Protein AF-A0A5T3EH72-F1 (afdb_monomer_lite)

pLDDT: mean 85.09, std 15.77, range [38.75, 98.38]

Structure (mmCIF, N/CA/C/O backbone):
data_AF-A0A5T3EH72-F1
#
_entry.id   AF-A0A5T3EH72-F1
#
loop_
_atom_site.group_PDB
_atom_site.id
_atom_site.type_symbol
_atom_site.label_atom_id
_atom_site.label_alt_id
_atom_site.label_comp_id
_atom_site.label_asym_id
_atom_site.label_entity_id
_atom_site.label_seq_id
_atom_site.pdbx_PDB_ins_code
_atom_site.Cartn_x
_atom_site.Cartn_y
_atom_site.Cartn_z
_atom_site.occupancy
_atom_site.B_iso_or_equiv
_atom_site.auth_seq_id
_atom_site.auth_comp_id
_atom_site.auth_asym_id
_atom_site.auth_atom_id
_atom_site.pdbx_PDB_model_num
ATOM 1 N N . MET A 1 1 ? -20.000 0.580 -4.877 1.00 50.88 1 MET A N 1
ATOM 2 C CA . MET A 1 1 ? -20.489 -0.781 -4.567 1.00 50.88 1 MET A CA 1
ATOM 3 C C . MET A 1 1 ? -20.108 -1.266 -3.164 1.00 50.88 1 MET A C 1
ATOM 5 O O . MET A 1 1 ? -20.663 -2.259 -2.726 1.00 50.88 1 MET A O 1
ATOM 9 N N . GLU A 1 2 ? -19.246 -0.565 -2.418 1.00 45.25 2 GLU A N 1
ATOM 10 C CA . GLU A 1 2 ? -18.830 -0.969 -1.059 1.00 45.25 2 GLU A CA 1
ATOM 11 C C . GLU A 1 2 ? -19.861 -0.627 0.032 1.00 45.25 2 GLU A C 1
ATOM 13 O O . GLU A 1 2 ? -20.179 -1.470 0.865 1.00 45.25 2 GLU A O 1
ATOM 18 N N . LEU A 1 3 ? -20.517 0.538 -0.069 1.00 39.31 3 LEU A N 1
ATOM 19 C CA . LEU A 1 3 ? -21.676 0.889 0.771 1.00 39.31 3 LEU A CA 1
ATOM 20 C C . LEU A 1 3 ? -22.836 -0.111 0.622 1.00 39.31 3 LEU A C 1
ATOM 22 O O . LEU A 1 3 ? -23.535 -0.392 1.587 1.00 39.31 3 LEU A O 1
ATOM 26 N N . ALA A 1 4 ? -23.003 -0.703 -0.567 1.00 38.75 4 ALA A N 1
ATOM 27 C CA . ALA A 1 4 ? -24.024 -1.721 -0.812 1.00 38.75 4 ALA A CA 1
ATOM 28 C C . ALA A 1 4 ? -23.687 -3.071 -0.152 1.00 38.75 4 ALA A C 1
ATOM 30 O O . ALA A 1 4 ? -24.599 -3.816 0.182 1.00 38.75 4 ALA A O 1
ATOM 31 N N . ARG A 1 5 ? -22.402 -3.383 0.083 1.00 41.91 5 ARG A N 1
ATOM 32 C CA . ARG A 1 5 ? -21.987 -4.595 0.812 1.00 41.91 5 ARG A CA 1
ATOM 33 C C . ARG A 1 5 ? -22.140 -4.450 2.325 1.00 41.91 5 ARG A C 1
ATOM 35 O O . ARG A 1 5 ? -22.582 -5.398 2.961 1.00 41.91 5 ARG A O 1
ATOM 42 N N . ILE A 1 6 ? -21.855 -3.270 2.879 1.00 46.69 6 ILE A N 1
ATOM 43 C CA . ILE A 1 6 ? -22.150 -2.966 4.291 1.00 46.69 6 ILE A CA 1
ATOM 44 C C . ILE A 1 6 ? -23.670 -2.973 4.527 1.00 46.69 6 ILE A C 1
ATOM 46 O O . ILE A 1 6 ? -24.131 -3.512 5.527 1.00 46.69 6 ILE A O 1
ATOM 50 N N . ALA A 1 7 ? -24.457 -2.466 3.570 1.00 41.09 7 ALA A N 1
ATOM 51 C CA . ALA A 1 7 ? -25.917 -2.539 3.625 1.00 41.09 7 ALA A CA 1
ATOM 52 C C . ALA A 1 7 ? -26.464 -3.975 3.481 1.00 41.09 7 ALA A C 1
ATOM 54 O O . ALA A 1 7 ? -27.439 -4.305 4.146 1.00 41.09 7 ALA A O 1
ATOM 55 N N . LEU A 1 8 ? -25.843 -4.846 2.670 1.00 40.66 8 LEU A N 1
ATOM 56 C CA . LEU A 1 8 ? -26.286 -6.243 2.541 1.00 40.66 8 LEU A CA 1
ATOM 57 C C . LEU A 1 8 ? -25.968 -7.089 3.780 1.00 40.66 8 LEU A C 1
ATOM 59 O O . LEU A 1 8 ? -26.809 -7.879 4.188 1.00 40.66 8 LEU A O 1
ATOM 63 N N . ALA A 1 9 ? -24.807 -6.899 4.417 1.00 47.19 9 ALA A N 1
ATOM 64 C CA . ALA A 1 9 ? -24.474 -7.603 5.662 1.00 47.19 9 ALA A CA 1
ATOM 65 C C . ALA A 1 9 ? -25.437 -7.258 6.818 1.00 47.19 9 ALA A C 1
ATOM 67 O O . ALA A 1 9 ? -25.560 -8.023 7.767 1.00 47.19 9 ALA A O 1
ATOM 68 N N . SER A 1 10 ? -26.140 -6.123 6.723 1.00 50.44 10 SER A N 1
ATOM 69 C CA . SER A 1 10 ? -27.157 -5.696 7.688 1.00 50.44 10 SER A CA 1
ATOM 70 C C . SER A 1 10 ? -28.516 -6.382 7.511 1.00 50.44 10 SER A C 1
ATOM 72 O O . SER A 1 10 ? -29.337 -6.266 8.416 1.00 50.44 10 SER A O 1
ATOM 74 N N . LEU A 1 11 ? -28.791 -7.042 6.378 1.00 52.66 11 LEU A N 1
ATOM 75 C CA . LEU A 1 11 ? -30.089 -7.691 6.136 1.00 52.66 11 LEU A CA 1
ATOM 76 C C . LEU A 1 11 ? -30.179 -9.098 6.751 1.00 52.66 11 LEU A C 1
ATOM 78 O O . LEU A 1 11 ? -31.286 -9.549 7.023 1.00 52.66 11 LEU A O 1
ATOM 82 N N . ASP A 1 12 ? -29.034 -9.730 7.032 1.00 56.59 12 ASP A N 1
ATOM 83 C CA . ASP A 1 12 ? -28.940 -11.055 7.671 1.00 56.59 12 ASP A CA 1
ATOM 84 C C . ASP A 1 12 ? -28.366 -10.992 9.105 1.00 56.59 12 ASP A C 1
ATOM 86 O O . ASP A 1 12 ? -28.165 -12.022 9.748 1.00 56.59 12 ASP A O 1
ATOM 90 N N . ALA A 1 13 ? -28.052 -9.795 9.614 1.00 67.88 13 ALA A N 1
ATOM 91 C CA . ALA A 1 13 ? -27.495 -9.624 10.952 1.00 67.88 13 ALA A CA 1
ATOM 92 C C . ALA A 1 13 ? -28.583 -9.788 12.022 1.00 67.88 13 ALA A C 1
ATOM 94 O O . ALA A 1 13 ? -29.633 -9.150 11.956 1.00 67.88 13 ALA A O 1
ATOM 95 N N . GLU A 1 14 ? -28.316 -10.589 13.055 1.00 80.69 14 GLU A N 1
ATOM 96 C CA . GLU A 1 14 ? -29.211 -10.678 14.208 1.00 80.69 14 GLU A CA 1
ATOM 97 C C . GLU A 1 14 ? -29.257 -9.336 14.955 1.00 80.69 14 GLU A C 1
ATOM 99 O O . GLU A 1 14 ? -28.233 -8.690 15.211 1.00 80.69 14 GLU A O 1
ATOM 104 N N . THR A 1 15 ? -30.466 -8.891 15.299 1.00 86.56 15 THR A N 1
ATOM 105 C CA . THR A 1 15 ? -30.659 -7.681 16.098 1.00 86.56 15 THR A CA 1
ATOM 106 C C . THR A 1 15 ? -30.091 -7.890 17.495 1.00 86.56 15 THR A C 1
ATOM 108 O O . THR A 1 15 ? -30.474 -8.816 18.204 1.00 86.56 15 THR A O 1
ATOM 111 N N . VAL A 1 16 ? -29.211 -6.987 17.920 1.00 88.06 16 VAL A N 1
ATOM 112 C CA . VAL A 1 16 ? -28.544 -7.084 19.222 1.00 88.06 16 VAL A CA 1
ATOM 113 C C . VAL A 1 16 ? -29.330 -6.328 20.292 1.00 88.06 16 VAL A C 1
ATOM 115 O O . VAL A 1 16 ? -29.377 -6.756 21.444 1.00 88.06 16 VAL A O 1
ATOM 118 N N . ARG A 1 17 ? -29.962 -5.199 19.934 1.00 92.94 17 ARG A N 1
ATOM 119 C CA . ARG A 1 17 ? -30.796 -4.376 20.834 1.00 92.94 17 ARG A CA 1
ATOM 120 C C . ARG A 1 17 ? -31.910 -3.658 20.080 1.00 92.94 17 ARG A C 1
ATOM 122 O O . ARG A 1 17 ? -31.884 -3.590 18.863 1.00 92.94 17 ARG A O 1
ATOM 129 N N . TYR A 1 18 ? -32.837 -3.051 20.811 1.00 94.94 18 TYR A N 1
ATOM 130 C CA . TYR A 1 18 ? -33.909 -2.222 20.268 1.00 94.94 18 TYR A CA 1
ATOM 131 C C . TYR A 1 18 ? -33.870 -0.830 20.895 1.00 94.94 18 TYR A C 1
ATOM 133 O O . TYR A 1 18 ? -33.850 -0.698 22.118 1.00 94.94 18 TYR A O 1
ATOM 141 N N . LEU A 1 19 ? -33.852 0.211 20.065 1.00 95.81 19 LEU A N 1
ATOM 142 C CA . LEU A 1 19 ? -33.911 1.607 20.489 1.00 95.81 19 LEU A CA 1
ATOM 143 C C . LEU A 1 19 ? -35.363 2.077 20.522 1.00 95.81 19 LEU A C 1
ATOM 145 O O . LEU A 1 19 ? -36.025 2.102 19.485 1.00 95.81 19 LEU A O 1
ATOM 149 N N . ASN A 1 20 ? -35.848 2.503 21.684 1.00 96.12 20 ASN A N 1
ATOM 150 C CA . ASN A 1 20 ? -37.130 3.191 21.780 1.00 96.12 20 ASN A CA 1
ATOM 151 C C . ASN A 1 20 ? -37.007 4.605 21.183 1.00 96.12 20 ASN A C 1
ATOM 153 O O . ASN A 1 20 ? -36.216 5.420 21.660 1.00 96.12 20 ASN A O 1
ATOM 157 N N . LYS A 1 21 ? -37.815 4.909 20.165 1.00 95.56 21 LYS A N 1
ATOM 158 C CA . LYS A 1 21 ? -37.792 6.185 19.430 1.00 95.56 21 LYS A CA 1
ATOM 159 C C . LYS A 1 21 ? -38.197 7.400 20.261 1.00 95.56 21 LYS A C 1
ATOM 161 O O . LYS A 1 21 ? -37.815 8.515 19.924 1.00 95.56 21 LYS A O 1
ATOM 166 N N . PHE A 1 22 ? -38.982 7.193 21.313 1.00 94.94 22 PHE A N 1
ATOM 167 C CA . PHE A 1 22 ? -39.532 8.265 22.138 1.00 94.94 22 PHE A CA 1
ATOM 168 C C . PHE A 1 22 ? -38.673 8.533 23.371 1.00 94.94 22 PHE A C 1
ATOM 170 O O . PHE A 1 22 ? -38.475 9.688 23.736 1.00 94.94 22 PHE A O 1
ATOM 177 N N . SER A 1 23 ? -38.153 7.480 24.007 1.00 94.75 23 SER A N 1
ATOM 178 C CA . SER A 1 23 ? -37.347 7.609 25.227 1.00 94.75 23 SER A CA 1
ATOM 179 C C . SER A 1 23 ? -35.837 7.591 24.981 1.00 94.75 23 SER A C 1
ATOM 181 O O . SER A 1 23 ? -35.074 7.929 25.883 1.00 94.75 23 SER A O 1
ATOM 183 N N . GLY A 1 24 ? -35.384 7.150 23.802 1.00 93.06 24 GLY A N 1
ATOM 184 C CA . GLY A 1 24 ? -33.964 6.950 23.491 1.00 93.06 24 GLY A CA 1
ATOM 185 C C . GLY A 1 24 ? -33.319 5.771 24.231 1.00 93.06 24 GLY A C 1
ATOM 186 O O . GLY A 1 24 ? -32.103 5.604 24.195 1.00 93.06 24 GLY A O 1
ATOM 187 N N . THR A 1 25 ? -34.108 4.952 24.930 1.00 95.00 25 THR A N 1
ATOM 188 C CA . THR A 1 25 ? -33.600 3.825 25.722 1.00 95.00 25 THR A CA 1
ATOM 189 C C . THR A 1 25 ? -33.324 2.616 24.834 1.00 95.00 25 THR A C 1
ATOM 191 O O . THR A 1 25 ? -34.167 2.243 24.018 1.00 95.00 25 THR A O 1
ATOM 194 N N . CYS A 1 26 ? -32.179 1.962 25.043 1.00 95.00 26 CYS A N 1
ATOM 195 C CA . CYS A 1 26 ? -31.850 0.688 24.406 1.00 95.00 26 CYS A CA 1
ATOM 196 C C . CYS A 1 26 ? -32.241 -0.488 25.304 1.00 95.00 26 CYS A C 1
ATOM 198 O O . CYS A 1 26 ? -31.806 -0.551 26.454 1.00 95.00 26 CYS A O 1
ATOM 200 N N . VAL A 1 27 ? -33.001 -1.436 24.760 1.00 93.81 27 VAL A N 1
ATOM 201 C CA . VAL A 1 27 ? -33.486 -2.626 25.473 1.00 93.81 27 VAL A CA 1
ATOM 202 C C . VAL A 1 27 ? -33.141 -3.918 24.731 1.00 93.81 27 VAL A C 1
ATOM 204 O O . VAL A 1 27 ? -32.940 -3.913 23.516 1.00 93.81 27 VAL A O 1
ATOM 207 N N . THR A 1 28 ? -33.036 -5.028 25.460 1.00 93.88 28 THR A N 1
ATOM 208 C CA . THR A 1 28 ? -33.022 -6.392 24.898 1.00 93.88 28 THR A CA 1
ATOM 209 C C . THR A 1 28 ? -34.438 -6.976 24.892 1.00 93.88 28 THR A C 1
ATOM 211 O O . THR A 1 28 ? -35.327 -6.447 25.559 1.00 93.88 28 THR A O 1
ATOM 214 N N . LEU A 1 29 ? -34.654 -8.094 24.190 1.00 93.50 29 LEU A N 1
ATOM 215 C CA . LEU A 1 29 ? -35.950 -8.791 24.220 1.00 93.50 29 LEU A CA 1
ATOM 216 C C . LEU A 1 29 ? -36.287 -9.378 25.596 1.00 93.50 29 LEU A C 1
ATOM 218 O O . LEU A 1 29 ? -37.456 -9.502 25.936 1.00 93.50 29 LEU A O 1
ATOM 222 N N . GLU A 1 30 ? -35.284 -9.670 26.426 1.00 94.12 30 GLU A N 1
ATOM 223 C CA . GLU A 1 30 ? -35.507 -10.055 27.827 1.00 94.12 30 GLU A CA 1
ATOM 224 C C . GLU A 1 30 ? -36.105 -8.903 28.647 1.00 94.12 30 GLU A C 1
ATOM 226 O O . GLU A 1 30 ? -36.923 -9.124 29.535 1.00 94.12 30 GLU A O 1
ATOM 231 N N . GLN A 1 31 ? -35.699 -7.664 28.351 1.00 94.69 31 GLN A N 1
ATOM 232 C CA . GLN A 1 31 ? -36.180 -6.466 29.043 1.00 94.69 31 GLN A CA 1
ATOM 233 C C . GLN A 1 31 ? -37.529 -5.991 28.501 1.00 94.69 31 GLN A C 1
ATOM 235 O O . GLN A 1 31 ? -38.355 -5.505 29.271 1.00 94.69 31 GLN A O 1
ATOM 240 N N . GLN A 1 32 ? -37.734 -6.094 27.186 1.00 94.00 32 GLN A N 1
ATOM 241 C CA . GLN A 1 32 ? -38.995 -5.772 26.523 1.00 94.00 32 GLN A CA 1
ATOM 242 C C . GLN A 1 32 ? -39.302 -6.778 25.406 1.00 94.00 32 GLN A C 1
ATOM 244 O O . GLN A 1 32 ? -38.829 -6.608 24.279 1.00 94.00 32 GLN A O 1
ATOM 249 N N . PRO A 1 33 ? -40.118 -7.808 25.696 1.00 93.75 33 PRO A N 1
ATOM 250 C CA . PRO A 1 33 ? -40.404 -8.886 24.750 1.00 93.75 33 PRO A CA 1
ATOM 251 C C . PRO A 1 33 ? -41.092 -8.432 23.459 1.00 93.75 33 PRO A C 1
ATOM 253 O O . PRO A 1 33 ? -40.865 -9.024 22.411 1.00 93.75 33 PRO A O 1
ATOM 256 N N . ASN A 1 34 ? -41.899 -7.368 23.511 1.00 92.81 34 ASN A N 1
ATOM 257 C CA . ASN A 1 34 ? -42.629 -6.846 22.352 1.00 92.81 34 ASN A CA 1
ATOM 258 C C . ASN A 1 34 ? -41.789 -5.913 21.461 1.00 92.81 34 ASN A C 1
ATOM 260 O O . ASN A 1 34 ? -42.303 -5.404 20.466 1.00 92.81 34 ASN A O 1
ATOM 264 N N . ALA A 1 35 ? -40.524 -5.650 21.809 1.00 91.50 35 ALA A N 1
ATOM 265 C CA . ALA A 1 35 ? -39.704 -4.680 21.087 1.00 91.50 35 ALA A CA 1
ATOM 266 C C . ALA A 1 35 ? -39.401 -5.097 19.634 1.00 91.50 35 ALA A C 1
ATOM 268 O O . ALA A 1 35 ? -39.180 -4.225 18.797 1.00 91.50 35 ALA A O 1
ATOM 269 N N . ALA A 1 36 ? -39.424 -6.401 19.329 1.00 90.00 36 ALA A N 1
ATOM 270 C CA . ALA A 1 36 ? -39.282 -6.912 17.962 1.00 90.00 36 ALA A CA 1
ATOM 271 C C . ALA A 1 36 ? -40.500 -6.610 17.077 1.00 90.00 36 ALA A C 1
ATOM 273 O O . ALA A 1 36 ? -40.340 -6.306 15.896 1.00 90.00 36 ALA A O 1
ATOM 274 N N . ASP A 1 37 ? -41.702 -6.677 17.650 1.00 92.81 37 ASP A N 1
ATOM 275 C CA . ASP A 1 37 ? -42.957 -6.584 16.900 1.00 92.81 37 ASP A CA 1
ATOM 276 C C . ASP A 1 37 ? -43.456 -5.137 16.792 1.00 92.81 37 ASP A C 1
ATOM 278 O O . ASP A 1 37 ? -44.055 -4.739 15.789 1.00 92.81 37 ASP A O 1
ATOM 282 N N . ASP A 1 38 ? -43.193 -4.318 17.814 1.00 93.12 38 ASP A N 1
ATOM 283 C CA . ASP A 1 38 ? -43.638 -2.928 17.869 1.00 93.12 38 ASP A CA 1
ATOM 284 C C . ASP A 1 38 ? -42.661 -1.986 17.152 1.00 93.12 38 ASP A C 1
ATOM 286 O O . ASP A 1 38 ? -41.981 -1.136 17.738 1.00 93.12 38 ASP A O 1
ATOM 290 N N . VAL A 1 39 ? -42.632 -2.115 15.827 1.00 89.31 39 VAL A N 1
ATOM 291 C CA . VAL A 1 39 ? -41.842 -1.262 14.928 1.00 89.31 39 VAL A CA 1
ATOM 292 C C . VAL A 1 39 ? -42.277 0.206 14.957 1.00 89.31 39 VAL A C 1
ATOM 294 O O . VAL A 1 39 ? -41.560 1.075 14.454 1.00 89.31 39 VAL A O 1
ATOM 297 N N . ALA A 1 40 ? -43.440 0.531 15.536 1.00 92.06 40 ALA A N 1
ATOM 298 C CA . ALA A 1 40 ? -43.898 1.906 15.719 1.00 92.06 40 ALA A CA 1
ATOM 299 C C . ALA A 1 40 ? -43.176 2.594 16.888 1.00 92.06 40 ALA A C 1
ATOM 301 O O . ALA A 1 40 ? -42.933 3.803 16.817 1.00 92.06 40 ALA A O 1
ATOM 302 N N . VAL A 1 41 ? -42.731 1.830 17.886 1.00 94.19 41 VAL A N 1
ATOM 303 C CA . VAL A 1 41 ? -42.007 2.323 19.066 1.00 94.19 41 VAL A CA 1
ATOM 304 C C . VAL A 1 41 ? -40.506 2.047 18.987 1.00 94.19 41 VAL A C 1
ATOM 306 O O . VAL A 1 41 ? -39.713 2.916 19.360 1.00 94.19 41 VAL A O 1
ATOM 309 N N . TYR A 1 42 ? -40.100 0.903 18.441 1.00 94.56 42 TYR A N 1
ATOM 310 C CA . TYR A 1 42 ? -38.720 0.430 18.492 1.00 94.56 42 TYR A CA 1
ATOM 311 C C . TYR A 1 42 ? -38.037 0.399 17.121 1.00 94.56 42 TYR A C 1
ATOM 313 O O . TYR A 1 42 ? -38.666 0.183 16.087 1.00 94.56 42 TYR A O 1
ATOM 321 N N . ILE A 1 43 ? -36.726 0.646 17.121 1.00 93.44 43 ILE A N 1
ATOM 322 C CA . ILE A 1 43 ? -35.833 0.468 15.971 1.00 93.44 43 ILE A CA 1
ATOM 323 C C . ILE A 1 43 ? -34.822 -0.629 16.327 1.00 93.44 43 ILE A C 1
ATOM 325 O O . ILE A 1 43 ? -34.152 -0.496 17.356 1.00 93.44 43 ILE A O 1
ATOM 329 N N . PRO A 1 44 ? -34.666 -1.683 15.508 1.00 90.81 44 PRO A N 1
ATOM 330 C CA . PRO A 1 44 ? -33.632 -2.684 15.730 1.00 90.81 44 PRO A CA 1
ATOM 331 C C . PRO A 1 44 ? -32.238 -2.071 15.546 1.00 90.81 44 PRO A C 1
ATOM 333 O O . PRO A 1 44 ? -31.960 -1.367 14.574 1.00 90.81 44 PRO A O 1
ATOM 336 N N . LEU A 1 45 ? -31.356 -2.346 16.500 1.00 87.81 45 LEU A N 1
ATOM 337 C CA . LEU A 1 45 ? -29.943 -2.007 16.482 1.00 87.81 45 LEU A CA 1
ATOM 338 C C . LEU A 1 45 ? -29.132 -3.277 16.249 1.00 87.81 45 LEU A C 1
ATOM 340 O O . LEU A 1 45 ? -29.204 -4.243 17.015 1.00 87.81 45 LEU A O 1
ATOM 344 N N . TYR A 1 46 ? -28.311 -3.236 15.213 1.00 83.38 46 TYR A N 1
ATOM 345 C CA . TYR A 1 46 ? -27.410 -4.315 14.841 1.00 83.38 46 TYR A CA 1
ATOM 346 C C . TYR A 1 46 ? -25.998 -3.968 15.301 1.00 83.38 46 TYR A C 1
ATOM 348 O O . TYR A 1 46 ? -25.608 -2.796 15.311 1.00 83.38 46 TYR A O 1
ATOM 356 N N . ALA A 1 47 ? -25.215 -4.979 15.672 1.00 77.81 47 ALA A N 1
ATOM 357 C CA . ALA A 1 47 ? -23.784 -4.769 15.808 1.00 77.81 47 ALA A CA 1
ATOM 358 C C . ALA A 1 47 ? -23.213 -4.470 14.420 1.00 77.81 47 ALA A C 1
ATOM 360 O O . ALA A 1 47 ? -23.418 -5.237 13.478 1.00 77.81 47 ALA A O 1
ATOM 361 N N . ALA A 1 48 ? -22.481 -3.362 14.294 1.00 66.31 48 ALA A N 1
ATOM 362 C CA . ALA A 1 48 ? -21.613 -3.203 13.142 1.00 66.31 48 ALA A CA 1
ATOM 363 C C . ALA A 1 48 ? -20.630 -4.387 13.140 1.00 66.31 48 ALA A C 1
ATOM 365 O O . ALA A 1 48 ? -20.103 -4.725 14.208 1.00 66.31 48 ALA A O 1
ATOM 366 N N . PRO A 1 49 ? -20.376 -5.026 11.985 1.00 64.62 49 PRO A N 1
ATOM 367 C CA . PRO A 1 49 ? -19.321 -6.019 11.911 1.00 64.62 49 PRO A CA 1
ATOM 368 C C . PRO A 1 49 ? -18.016 -5.381 12.410 1.00 64.62 49 PRO A C 1
ATOM 370 O O . PRO A 1 49 ? -17.778 -4.195 12.144 1.00 64.62 49 PRO A O 1
ATOM 373 N N . PRO A 1 50 ? -17.184 -6.124 13.160 1.00 67.88 50 PRO A N 1
ATOM 374 C CA . PRO A 1 50 ? -15.926 -5.590 13.650 1.00 67.88 50 PRO A CA 1
ATOM 375 C C . PRO A 1 50 ? -15.112 -5.055 12.472 1.00 67.88 50 PRO A C 1
ATOM 377 O O . PRO A 1 50 ? -15.073 -5.666 11.400 1.00 67.88 50 PRO A O 1
ATOM 380 N N . VAL A 1 51 ? -14.473 -3.897 12.666 1.00 72.25 51 VAL A N 1
ATOM 381 C CA . VAL A 1 51 ? -13.550 -3.364 11.662 1.00 72.25 51 VAL A CA 1
ATOM 382 C C . VAL A 1 51 ? -12.495 -4.439 11.391 1.00 72.25 51 VAL A C 1
ATOM 384 O O . VAL A 1 51 ? -11.932 -4.965 12.354 1.00 72.25 51 VAL A O 1
ATOM 387 N N . PRO A 1 52 ? -12.209 -4.772 10.122 1.00 85.06 52 PRO A N 1
ATOM 388 C CA . PRO A 1 52 ? -11.180 -5.750 9.812 1.00 85.06 52 PRO A CA 1
ATOM 389 C C . PRO A 1 52 ? -9.852 -5.386 10.484 1.00 85.06 52 PRO A C 1
ATOM 391 O O . PRO A 1 52 ? -9.425 -4.234 10.430 1.00 85.06 52 PRO A O 1
ATOM 394 N N . GLU A 1 53 ? -9.179 -6.375 11.072 1.00 86.25 53 GLU A N 1
ATOM 395 C CA . GLU A 1 53 ? -7.902 -6.214 11.788 1.00 86.25 53 GLU A CA 1
ATOM 396 C C . GLU A 1 53 ? -6.879 -5.388 10.988 1.00 86.25 53 GLU A C 1
ATOM 398 O O . GLU A 1 53 ? -6.267 -4.456 11.499 1.00 86.25 53 GLU A O 1
ATOM 403 N N . ARG A 1 54 ? -6.780 -5.654 9.681 1.00 89.62 54 ARG A N 1
ATOM 404 C CA . ARG A 1 54 ? -5.886 -4.946 8.753 1.00 89.62 54 ARG A CA 1
ATOM 405 C C . ARG A 1 54 ? -6.154 -3.441 8.680 1.00 89.62 54 ARG A C 1
ATOM 407 O O . ARG A 1 54 ? -5.224 -2.656 8.539 1.00 89.62 54 ARG A O 1
ATOM 414 N N . GLU A 1 55 ? -7.418 -3.046 8.762 1.00 91.00 55 GLU A N 1
ATOM 415 C CA . GLU A 1 55 ? -7.825 -1.643 8.732 1.00 91.00 55 GLU A CA 1
ATOM 416 C C . GLU A 1 55 ? -7.589 -0.967 10.092 1.00 91.00 55 GLU A C 1
ATOM 418 O O . GLU A 1 55 ? -7.208 0.200 10.137 1.00 91.00 55 GLU A O 1
ATOM 423 N N . ARG A 1 56 ? -7.712 -1.705 11.206 1.00 91.50 56 ARG A N 1
ATOM 424 C CA . ARG A 1 56 ? -7.265 -1.214 12.520 1.00 91.50 56 ARG A CA 1
ATOM 425 C C . ARG A 1 56 ? -5.759 -0.934 12.519 1.00 91.50 56 ARG A C 1
ATOM 427 O O . ARG A 1 56 ? -5.365 0.193 12.804 1.00 91.50 56 ARG A O 1
ATOM 434 N N . ILE A 1 57 ? -4.952 -1.917 12.118 1.00 95.12 57 ILE A N 1
ATOM 435 C CA . ILE A 1 57 ? -3.486 -1.809 12.041 1.00 95.12 57 ILE A CA 1
ATOM 436 C C . ILE A 1 57 ? -3.065 -0.631 11.150 1.00 95.12 57 ILE A C 1
ATOM 438 O O . ILE A 1 57 ? -2.184 0.143 11.517 1.00 95.12 57 ILE A O 1
ATOM 442 N N . ARG A 1 58 ? -3.716 -0.448 9.993 1.00 95.56 58 ARG A N 1
ATOM 443 C CA . ARG A 1 58 ? -3.414 0.659 9.073 1.00 95.56 58 ARG A CA 1
ATOM 444 C C . ARG A 1 58 ? -3.626 2.035 9.711 1.00 95.56 58 ARG A C 1
ATOM 446 O O . ARG A 1 58 ? -2.820 2.936 9.475 1.00 95.56 58 ARG A O 1
ATOM 453 N N . ARG A 1 59 ? -4.692 2.205 10.502 1.00 95.12 59 ARG A N 1
ATOM 454 C CA . ARG A 1 59 ? -4.960 3.460 11.223 1.00 95.12 59 ARG A CA 1
ATOM 455 C C . ARG A 1 59 ? -3.968 3.695 12.353 1.00 95.12 59 ARG A C 1
ATOM 457 O O . ARG A 1 59 ? -3.399 4.778 12.413 1.00 95.12 59 ARG A O 1
ATOM 464 N N . GLU A 1 60 ? -3.708 2.684 13.179 1.00 97.19 60 GLU A N 1
ATOM 465 C CA . GLU A 1 60 ? -2.722 2.774 14.268 1.00 97.19 60 GLU A CA 1
ATOM 466 C C . GLU A 1 60 ? -1.328 3.130 13.729 1.00 97.19 60 GLU A C 1
ATOM 468 O O . GLU A 1 60 ? -0.655 4.017 14.256 1.00 97.19 60 GLU A O 1
ATOM 473 N N . HIS A 1 61 ? -0.927 2.509 12.617 1.00 97.88 61 HIS A N 1
ATOM 474 C CA . HIS A 1 61 ? 0.311 2.845 11.922 1.00 97.88 61 HIS A CA 1
ATOM 475 C C . HIS A 1 61 ? 0.329 4.303 11.433 1.00 97.88 61 HIS A C 1
ATOM 477 O O . HIS A 1 61 ? 1.329 4.997 11.609 1.00 97.88 61 HIS A O 1
ATOM 483 N N . ALA A 1 62 ? -0.762 4.793 10.832 1.00 96.88 62 ALA A N 1
ATOM 484 C CA . ALA A 1 62 ? -0.846 6.179 10.373 1.00 96.88 62 ALA A CA 1
ATOM 485 C C . ALA A 1 62 ? -0.718 7.180 11.535 1.00 96.88 62 ALA A C 1
ATOM 487 O O . ALA A 1 62 ? 0.065 8.122 11.436 1.00 96.88 62 ALA A O 1
ATOM 488 N N . GLU A 1 63 ? -1.419 6.938 12.646 1.00 97.88 63 GLU A N 1
ATOM 489 C CA . GLU A 1 63 ? -1.352 7.766 13.857 1.00 97.88 63 GLU A CA 1
ATOM 490 C C . GLU A 1 63 ? 0.065 7.796 14.451 1.00 97.88 63 GLU A C 1
ATOM 492 O O . GLU A 1 63 ? 0.594 8.863 14.779 1.00 97.88 63 GLU A O 1
ATOM 497 N N . TRP A 1 64 ? 0.713 6.633 14.551 1.00 98.31 64 TRP A N 1
ATOM 498 C CA . TRP A 1 64 ? 2.099 6.535 15.004 1.00 98.31 64 TRP A CA 1
ATOM 499 C C . TRP A 1 64 ? 3.070 7.256 14.057 1.00 98.31 64 TRP A C 1
ATOM 501 O O . TRP A 1 64 ? 3.945 7.993 14.522 1.00 98.31 64 TRP A O 1
ATOM 511 N N . SER A 1 65 ? 2.901 7.088 12.743 1.00 97.75 65 SER A N 1
ATOM 512 C CA . SER A 1 65 ? 3.740 7.713 11.715 1.00 97.75 65 SER A CA 1
ATOM 513 C C . SER A 1 65 ? 3.612 9.239 11.745 1.00 97.75 65 SER A C 1
ATOM 515 O O . SER A 1 65 ? 4.620 9.946 11.702 1.00 97.75 65 SER A O 1
ATOM 517 N N . ASP A 1 66 ? 2.399 9.771 11.906 1.00 97.19 66 ASP A N 1
ATOM 518 C CA . ASP A 1 66 ? 2.169 11.215 12.035 1.00 97.19 66 ASP A CA 1
ATOM 519 C C . ASP A 1 66 ? 2.803 11.781 13.306 1.00 97.19 66 ASP A C 1
ATOM 521 O O . ASP A 1 66 ? 3.461 12.821 13.263 1.00 97.19 66 ASP A O 1
ATOM 525 N N . LYS A 1 67 ? 2.682 11.070 14.431 1.00 98.12 67 LYS A N 1
ATOM 526 C CA . LYS A 1 67 ? 3.314 11.468 15.693 1.00 98.12 67 LYS A CA 1
ATOM 527 C C . LYS A 1 67 ? 4.845 11.449 15.619 1.00 98.12 67 LYS A C 1
ATOM 529 O O . LYS A 1 67 ? 5.491 12.290 16.239 1.00 98.12 67 LYS A O 1
ATOM 534 N N . THR A 1 68 ? 5.414 10.481 14.908 1.00 97.81 68 THR A N 1
ATOM 535 C CA . THR A 1 68 ? 6.865 10.238 14.876 1.00 97.81 68 THR A CA 1
ATOM 536 C C . THR A 1 68 ? 7.575 11.118 13.855 1.00 97.81 68 THR A C 1
ATOM 538 O O . THR A 1 68 ? 8.622 11.688 14.154 1.00 97.81 68 THR A O 1
ATOM 541 N N . PHE A 1 69 ? 7.009 11.238 12.655 1.00 96.12 69 PHE A N 1
ATOM 542 C CA . PHE A 1 69 ? 7.663 11.894 11.521 1.00 96.12 69 PHE A CA 1
ATOM 543 C C . PHE A 1 69 ? 7.054 13.254 11.171 1.00 96.12 69 PHE A C 1
ATOM 545 O O . PHE A 1 69 ? 7.675 14.020 10.436 1.00 96.12 69 PHE A O 1
ATOM 552 N N . GLY A 1 70 ? 5.867 13.577 11.691 1.00 95.00 70 GLY A N 1
ATOM 553 C CA . GLY A 1 70 ? 5.175 14.828 11.399 1.00 95.00 70 GLY A CA 1
ATOM 554 C C . GLY A 1 70 ? 4.677 14.933 9.953 1.00 95.00 70 GLY A C 1
ATOM 555 O O . GLY A 1 70 ? 4.394 13.935 9.276 1.00 95.00 70 GLY A O 1
ATOM 556 N N . ASP A 1 71 ? 4.565 16.177 9.485 1.00 93.50 71 ASP A N 1
ATOM 557 C CA . ASP A 1 71 ? 4.057 16.532 8.157 1.00 93.50 71 ASP A CA 1
ATOM 558 C C . ASP A 1 71 ? 5.131 16.351 7.071 1.00 93.50 71 ASP A C 1
ATOM 560 O O . ASP A 1 71 ? 5.785 17.294 6.622 1.00 93.50 71 ASP A O 1
ATOM 564 N N . VAL A 1 72 ? 5.363 15.094 6.687 1.00 95.38 72 VAL A N 1
ATOM 565 C CA . VAL A 1 72 ? 6.244 14.720 5.574 1.00 95.38 72 VAL 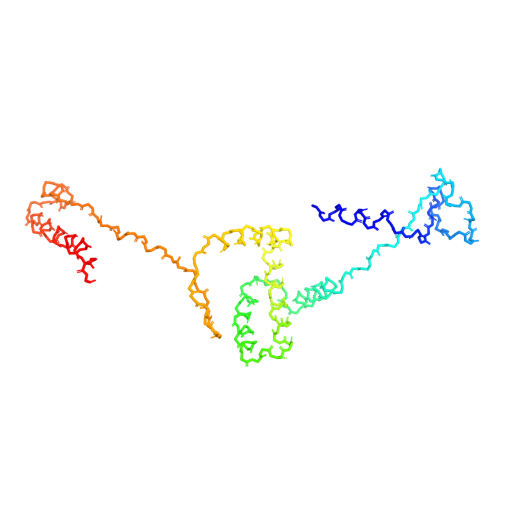A CA 1
ATOM 566 C C . VAL A 1 72 ? 5.449 14.157 4.398 1.00 95.38 72 VAL A C 1
ATOM 568 O O . VAL A 1 72 ? 4.408 13.519 4.563 1.00 95.38 72 VAL A O 1
ATOM 571 N N . GLY A 1 73 ? 5.962 14.384 3.188 1.00 96.88 73 GLY A N 1
ATOM 572 C CA . GLY A 1 73 ? 5.355 13.907 1.945 1.00 96.88 73 GLY A CA 1
ATOM 573 C C . GLY A 1 73 ? 5.664 12.435 1.615 1.00 96.88 73 GLY A C 1
ATOM 574 O O . GLY A 1 73 ? 6.458 11.780 2.289 1.00 96.88 73 GLY A O 1
ATOM 575 N N . PRO A 1 74 ? 5.101 11.909 0.513 1.00 97.94 74 PRO A N 1
ATOM 576 C CA . PRO A 1 74 ? 5.157 10.482 0.170 1.00 97.94 74 PRO A CA 1
ATOM 577 C C . PRO A 1 74 ? 6.527 9.990 -0.329 1.00 97.94 74 PRO A C 1
ATOM 579 O O . PRO A 1 74 ? 6.769 8.788 -0.402 1.00 97.94 74 PRO A O 1
ATOM 582 N N . VAL A 1 75 ? 7.441 10.896 -0.694 1.00 97.88 75 VAL A N 1
ATOM 583 C CA . VAL A 1 75 ? 8.724 10.541 -1.331 1.00 97.88 75 VAL A CA 1
ATOM 584 C C . VAL A 1 75 ? 9.656 9.776 -0.388 1.00 97.88 75 VAL A C 1
ATOM 586 O O . VAL A 1 75 ? 10.371 8.885 -0.843 1.00 97.88 75 VAL A O 1
ATOM 589 N N . GLY A 1 76 ? 9.662 10.111 0.906 1.00 96.25 76 GLY A N 1
ATOM 590 C CA . GLY A 1 76 ? 10.482 9.425 1.911 1.00 96.25 76 GLY A CA 1
ATOM 591 C C . GLY A 1 76 ? 10.124 7.939 2.020 1.00 96.25 76 GLY A C 1
ATOM 592 O O . GLY A 1 76 ? 10.977 7.107 1.704 1.00 96.25 76 GLY A O 1
ATOM 593 N N . PRO A 1 77 ? 8.862 7.606 2.350 1.00 97.69 77 PRO A N 1
ATOM 594 C CA . PRO A 1 77 ? 8.392 6.223 2.399 1.00 97.69 77 PRO A CA 1
ATOM 595 C C . PRO A 1 77 ? 8.604 5.449 1.093 1.00 97.69 77 PRO A C 1
ATOM 597 O O . PRO A 1 77 ? 8.988 4.290 1.134 1.00 97.69 77 PRO A O 1
ATOM 600 N N . LEU A 1 78 ? 8.451 6.079 -0.081 1.00 98.00 78 LEU A N 1
ATOM 601 C CA . LEU A 1 78 ? 8.715 5.415 -1.368 1.00 98.00 78 LEU A CA 1
ATOM 602 C C . LEU A 1 78 ? 10.196 5.082 -1.590 1.00 98.00 78 LEU A C 1
ATOM 604 O O . LEU A 1 78 ? 10.521 4.030 -2.139 1.00 98.00 78 LEU A O 1
ATOM 608 N N . LYS A 1 79 ? 11.110 5.969 -1.179 1.00 97.81 79 LYS A N 1
ATOM 609 C CA . LYS A 1 79 ? 12.547 5.667 -1.220 1.00 97.81 79 LYS A CA 1
ATOM 610 C C . LYS A 1 79 ? 12.894 4.548 -0.247 1.00 97.81 79 LYS A C 1
ATOM 612 O O . LYS A 1 79 ? 13.722 3.708 -0.581 1.00 97.81 79 LYS A O 1
ATOM 617 N N . HIS A 1 80 ? 12.270 4.528 0.926 1.00 97.56 80 HIS A N 1
ATOM 618 C CA . HIS A 1 80 ? 12.460 3.458 1.900 1.00 97.56 80 HIS A CA 1
ATOM 619 C C . HIS A 1 80 ? 11.922 2.129 1.361 1.00 97.56 80 HIS A C 1
ATOM 621 O O . HIS A 1 80 ? 12.666 1.161 1.329 1.00 97.56 80 HIS A O 1
ATOM 627 N N . LEU A 1 81 ? 10.728 2.122 0.763 1.00 98.12 81 LEU A N 1
ATOM 628 C CA . LEU A 1 81 ? 10.117 0.936 0.156 1.00 98.12 81 LEU A CA 1
ATOM 629 C C . LEU A 1 81 ? 11.037 0.259 -0.868 1.00 98.12 81 LEU A C 1
ATOM 631 O O . LEU A 1 81 ? 11.040 -0.959 -0.983 1.00 98.12 81 LEU A O 1
ATOM 635 N N . SER A 1 82 ? 11.839 1.032 -1.607 1.00 96.44 82 SER A N 1
ATOM 636 C CA . SER A 1 82 ? 12.812 0.459 -2.544 1.00 96.44 82 SER A CA 1
ATOM 637 C C . SER A 1 82 ? 13.924 -0.361 -1.877 1.00 96.44 82 SER A C 1
ATOM 639 O O . SER A 1 82 ? 14.455 -1.256 -2.524 1.00 96.44 82 SER A O 1
ATOM 641 N N . LYS A 1 83 ? 14.272 -0.067 -0.619 1.00 96.62 83 LYS A N 1
ATOM 642 C CA . LYS A 1 83 ? 15.253 -0.822 0.172 1.00 96.62 83 LYS A CA 1
ATOM 643 C C . LYS A 1 83 ? 14.624 -2.081 0.758 1.00 96.62 83 LYS A C 1
ATOM 645 O O . LYS A 1 83 ? 15.124 -3.159 0.477 1.00 96.62 83 LYS A O 1
ATOM 650 N N . GLU A 1 84 ? 13.465 -1.942 1.399 1.00 97.75 84 GLU A N 1
ATOM 651 C CA . GLU A 1 84 ? 12.706 -3.078 1.952 1.00 97.75 84 GLU A CA 1
ATOM 652 C C . GLU A 1 84 ? 12.339 -4.100 0.868 1.00 97.75 84 GLU A C 1
ATOM 654 O O . GLU A 1 84 ? 12.365 -5.301 1.082 1.00 97.75 84 GLU A O 1
ATOM 659 N N . ALA A 1 85 ? 12.066 -3.650 -0.363 1.00 97.56 85 ALA A N 1
ATOM 660 C CA . ALA A 1 85 ? 11.840 -4.565 -1.480 1.00 97.56 85 ALA A CA 1
ATOM 661 C C . ALA A 1 85 ? 13.084 -5.394 -1.856 1.00 97.56 85 ALA A C 1
ATOM 663 O O . ALA A 1 85 ? 12.937 -6.492 -2.391 1.00 97.56 85 ALA A O 1
ATOM 664 N N . LEU A 1 86 ? 14.297 -4.873 -1.633 1.00 97.44 86 LEU A N 1
ATOM 665 C CA . LEU A 1 86 ? 15.544 -5.618 -1.836 1.00 97.44 86 LEU A CA 1
ATOM 666 C C . LEU A 1 86 ? 15.817 -6.569 -0.667 1.00 97.44 86 LEU A C 1
ATOM 668 O O . LEU A 1 86 ? 16.286 -7.678 -0.909 1.00 97.44 86 LEU A O 1
ATOM 672 N N . GLU A 1 87 ? 15.502 -6.154 0.559 1.00 9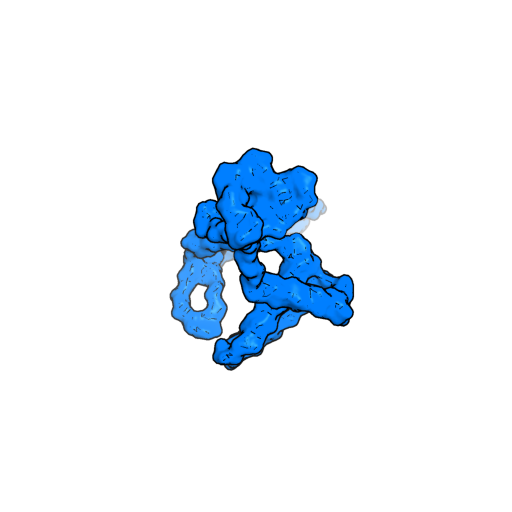7.12 87 GLU A N 1
ATOM 673 C CA . GLU A 1 87 ? 15.623 -6.966 1.777 1.00 97.12 87 GLU A CA 1
ATOM 674 C C . GLU A 1 87 ? 14.649 -8.158 1.713 1.00 97.12 87 GLU A C 1
ATOM 676 O O . GLU A 1 87 ? 15.090 -9.308 1.708 1.00 97.12 87 GLU A O 1
ATOM 681 N N . ALA A 1 88 ? 13.368 -7.913 1.411 1.00 97.50 88 ALA A N 1
ATOM 682 C CA . ALA A 1 88 ? 12.368 -8.953 1.146 1.00 97.50 88 ALA A CA 1
ATOM 683 C C . ALA A 1 88 ? 12.740 -9.892 -0.017 1.00 97.50 88 ALA A C 1
ATOM 685 O O . ALA A 1 88 ? 12.371 -11.065 -0.024 1.00 97.50 88 ALA A O 1
ATOM 686 N N . ALA A 1 89 ? 13.444 -9.393 -1.040 1.00 96.62 89 ALA A N 1
ATOM 687 C CA . ALA A 1 89 ? 13.905 -10.231 -2.147 1.00 96.62 89 ALA A CA 1
ATOM 688 C C . ALA A 1 89 ? 15.084 -11.137 -1.751 1.00 96.62 89 ALA A C 1
ATOM 690 O O . ALA A 1 89 ? 15.243 -12.207 -2.342 1.00 96.62 89 ALA A O 1
ATOM 691 N N . ALA A 1 90 ? 15.907 -10.717 -0.786 1.00 97.19 90 ALA A N 1
ATOM 692 C CA . ALA A 1 90 ? 17.003 -11.514 -0.244 1.00 97.19 90 ALA A CA 1
ATOM 693 C C . ALA A 1 90 ? 16.507 -12.556 0.772 1.00 97.19 90 ALA A C 1
ATOM 695 O O . ALA A 1 90 ? 17.028 -13.672 0.796 1.00 97.19 90 ALA A O 1
ATOM 696 N N . GLU A 1 91 ? 15.482 -12.214 1.556 1.00 97.00 91 GLU A N 1
ATOM 697 C CA . GLU A 1 91 ? 14.925 -13.049 2.626 1.00 97.00 91 GLU A CA 1
ATOM 698 C C . GLU A 1 91 ? 13.398 -13.215 2.473 1.00 97.00 91 GLU A C 1
ATOM 700 O O . GLU A 1 91 ? 12.623 -12.760 3.310 1.00 97.00 91 GLU A O 1
ATOM 705 N N . PRO A 1 92 ? 12.917 -13.893 1.411 1.00 96.50 92 PRO A N 1
ATOM 706 C CA . PRO A 1 92 ? 11.483 -13.963 1.102 1.00 96.50 92 PRO A CA 1
ATOM 707 C C . PRO A 1 92 ? 10.644 -14.700 2.154 1.00 96.50 92 PRO A C 1
ATOM 709 O O . PRO A 1 92 ? 9.422 -14.533 2.172 1.00 96.50 92 PRO A O 1
ATOM 712 N N . ASP A 1 93 ? 11.287 -15.499 3.009 1.00 97.19 93 ASP A N 1
ATOM 713 C CA . ASP A 1 93 ? 10.653 -16.211 4.118 1.00 97.19 93 ASP A CA 1
ATOM 714 C C . ASP A 1 93 ? 10.493 -15.339 5.377 1.00 97.19 93 ASP A C 1
ATOM 716 O O . ASP A 1 93 ? 9.760 -15.736 6.289 1.00 97.19 93 ASP A O 1
ATOM 720 N N . ASP A 1 94 ? 11.129 -14.160 5.444 1.00 97.81 94 ASP A N 1
ATOM 721 C CA . ASP A 1 94 ? 10.928 -13.243 6.562 1.00 97.81 94 ASP A CA 1
ATOM 722 C C . ASP A 1 94 ? 9.670 -12.387 6.370 1.00 97.81 94 ASP A C 1
ATOM 724 O O . ASP A 1 94 ? 9.597 -11.494 5.527 1.00 97.81 94 ASP A O 1
ATOM 728 N N . LEU A 1 95 ? 8.653 -12.644 7.193 1.00 96.44 95 LEU A N 1
ATOM 729 C CA . LEU A 1 95 ? 7.391 -11.912 7.154 1.00 96.44 95 LEU A CA 1
ATOM 730 C C . LEU A 1 95 ? 7.518 -10.444 7.596 1.00 96.44 95 LEU A C 1
ATOM 732 O O . LEU A 1 95 ? 6.634 -9.666 7.222 1.00 96.44 95 LEU A O 1
ATOM 736 N N . SER A 1 96 ? 8.548 -10.051 8.364 1.00 97.31 96 SER A N 1
ATOM 737 C CA . SER A 1 96 ? 8.731 -8.635 8.736 1.00 97.31 96 SER A CA 1
ATOM 738 C C . SER A 1 96 ? 8.978 -7.760 7.515 1.00 97.31 96 SER A C 1
ATOM 740 O O . SER A 1 96 ? 8.283 -6.761 7.353 1.00 97.31 96 SER A O 1
ATOM 742 N N . GLU A 1 97 ? 9.833 -8.197 6.595 1.00 97.69 97 GLU A N 1
ATOM 743 C CA . GLU A 1 97 ? 10.162 -7.454 5.373 1.00 97.69 97 GLU A CA 1
ATOM 744 C C . GLU A 1 97 ? 8.923 -7.187 4.495 1.00 97.69 97 GLU A C 1
ATOM 746 O O . GLU A 1 97 ? 8.702 -6.101 3.944 1.00 97.69 97 GLU A O 1
ATOM 751 N N . TRP A 1 98 ? 8.014 -8.164 4.415 1.00 97.69 98 TRP A N 1
ATOM 752 C CA . TRP A 1 98 ? 6.724 -7.977 3.746 1.00 97.69 98 TRP A CA 1
ATOM 753 C C . TRP A 1 98 ? 5.818 -6.984 4.480 1.00 97.69 98 TRP A C 1
ATOM 755 O O . TRP A 1 98 ? 5.058 -6.252 3.835 1.00 97.69 98 TRP A O 1
ATOM 765 N N . ALA A 1 99 ? 5.856 -6.968 5.814 1.00 97.75 99 ALA A N 1
ATOM 766 C CA . ALA A 1 99 ? 5.099 -6.020 6.621 1.00 97.75 99 ALA A CA 1
ATOM 767 C C . ALA A 1 99 ? 5.633 -4.589 6.450 1.00 97.75 99 ALA A C 1
ATOM 769 O O . ALA A 1 99 ? 4.826 -3.673 6.262 1.00 97.75 99 ALA A O 1
ATOM 770 N N . ASP A 1 100 ? 6.952 -4.403 6.408 1.00 98.19 100 ASP A N 1
ATOM 771 C CA . ASP A 1 100 ? 7.583 -3.103 6.169 1.00 98.19 100 ASP A CA 1
ATOM 772 C C . ASP A 1 100 ? 7.196 -2.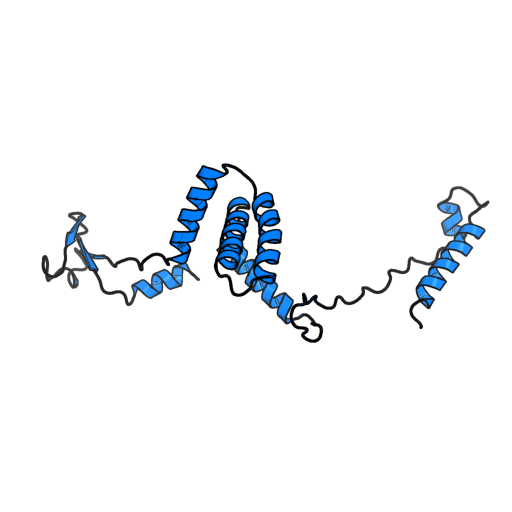535 4.802 1.00 98.19 100 ASP A C 1
ATOM 774 O O . ASP A 1 100 ? 6.746 -1.385 4.704 1.00 98.19 100 ASP A O 1
ATOM 778 N N . MET A 1 101 ? 7.193 -3.362 3.749 1.00 98.12 101 MET A N 1
ATOM 779 C CA . MET A 1 101 ? 6.668 -2.943 2.444 1.00 98.12 101 MET A CA 1
ATOM 780 C C . MET A 1 101 ? 5.210 -2.453 2.514 1.00 98.12 101 MET A C 1
ATOM 782 O O . MET A 1 101 ? 4.851 -1.457 1.873 1.00 98.12 101 MET A O 1
ATOM 786 N N . GLN A 1 102 ? 4.352 -3.126 3.288 1.00 97.69 102 GLN A N 1
ATOM 787 C CA . GLN A 1 102 ? 2.941 -2.748 3.426 1.00 97.69 102 GLN A CA 1
ATOM 788 C C . GLN A 1 102 ? 2.775 -1.429 4.181 1.00 97.69 102 GLN A C 1
ATOM 790 O O . GLN A 1 102 ? 2.011 -0.566 3.737 1.00 97.69 102 GLN A O 1
ATOM 795 N N . PHE A 1 103 ? 3.500 -1.249 5.286 1.00 98.12 103 PHE A N 1
ATOM 796 C CA . PHE A 1 103 ? 3.479 -0.014 6.063 1.00 98.12 103 PHE A CA 1
ATOM 797 C C . PHE A 1 103 ? 3.951 1.180 5.239 1.00 98.12 103 PHE A C 1
ATOM 799 O O . PHE A 1 103 ? 3.250 2.194 5.174 1.00 98.12 103 PHE A O 1
ATOM 806 N N . LEU A 1 104 ? 5.065 1.037 4.520 1.00 98.38 104 LEU A N 1
ATOM 807 C CA . LEU A 1 104 ? 5.622 2.102 3.687 1.00 98.38 104 LEU A CA 1
ATOM 808 C C . LEU A 1 104 ? 4.724 2.452 2.499 1.00 98.38 104 LEU A C 1
ATOM 810 O O . LEU A 1 104 ? 4.555 3.632 2.177 1.00 98.38 104 LEU A O 1
ATOM 814 N N . LEU A 1 105 ? 4.098 1.456 1.863 1.00 98.06 105 LEU A N 1
ATOM 815 C CA . LEU A 1 105 ? 3.153 1.699 0.774 1.00 98.06 105 LEU A CA 1
ATOM 816 C C . LEU A 1 105 ? 1.899 2.432 1.268 1.00 98.06 105 LEU A C 1
ATOM 818 O O . LEU A 1 105 ? 1.451 3.387 0.626 1.00 98.06 105 LEU A O 1
ATOM 822 N N . TRP A 1 106 ? 1.338 2.021 2.407 1.00 97.62 106 TRP A N 1
ATOM 823 C CA . TRP A 1 106 ? 0.203 2.713 3.016 1.00 97.62 106 TRP A CA 1
ATOM 824 C C . TRP A 1 106 ? 0.544 4.147 3.414 1.00 97.62 106 TRP A C 1
ATOM 826 O O . TRP A 1 106 ? -0.261 5.050 3.164 1.00 97.62 106 TRP A O 1
ATOM 836 N N . ASP A 1 107 ? 1.725 4.364 3.993 1.00 98.12 107 ASP A N 1
ATOM 837 C CA . ASP A 1 107 ? 2.198 5.687 4.397 1.00 98.12 107 ASP A CA 1
ATOM 838 C C . ASP A 1 107 ? 2.377 6.612 3.190 1.00 98.12 107 ASP A C 1
ATOM 840 O O . ASP A 1 107 ? 1.900 7.747 3.182 1.00 98.12 107 ASP A O 1
ATOM 844 N N . ALA A 1 108 ? 2.985 6.104 2.116 1.00 98.12 108 ALA A N 1
ATOM 845 C CA . ALA A 1 108 ? 3.124 6.838 0.866 1.00 98.12 108 ALA A CA 1
ATOM 846 C C . ALA A 1 108 ? 1.758 7.214 0.272 1.00 98.12 108 ALA A C 1
ATOM 848 O O . ALA A 1 108 ? 1.545 8.360 -0.122 1.00 98.12 108 ALA A O 1
ATOM 849 N N . GLN A 1 109 ? 0.810 6.273 0.218 1.00 98.06 109 GLN A N 1
ATOM 850 C CA . GLN A 1 109 ? -0.523 6.524 -0.338 1.00 98.06 109 GLN A CA 1
ATOM 851 C C . GLN A 1 109 ? -1.279 7.597 0.446 1.00 98.06 109 GLN A C 1
ATOM 853 O O . GLN A 1 109 ? -1.773 8.553 -0.156 1.00 98.06 109 GLN A O 1
ATOM 858 N N . ARG A 1 110 ? -1.338 7.476 1.780 1.00 97.12 110 ARG A N 1
ATOM 859 C CA . ARG A 1 110 ? -2.071 8.439 2.615 1.00 97.12 110 ARG A CA 1
ATOM 860 C C . ARG A 1 110 ? -1.436 9.832 2.554 1.00 97.12 110 ARG A C 1
ATOM 862 O O . ARG A 1 110 ? -2.162 10.810 2.414 1.00 97.12 110 ARG A O 1
ATOM 869 N N . ARG A 1 111 ? -0.097 9.929 2.565 1.00 97.19 111 ARG A N 1
ATOM 870 C CA . ARG A 1 111 ? 0.639 11.206 2.470 1.00 97.19 111 ARG A CA 1
ATOM 871 C C . ARG A 1 111 ? 0.510 11.851 1.089 1.00 97.19 111 ARG A C 1
ATOM 873 O O . ARG A 1 111 ? 0.640 13.062 0.962 1.00 97.19 111 ARG A O 1
ATOM 880 N N . ALA A 1 112 ? 0.223 11.063 0.054 1.00 97.44 112 ALA A N 1
ATOM 881 C CA . ALA A 1 112 ? -0.129 11.556 -1.277 1.00 97.44 112 ALA A CA 1
ATOM 882 C C . ALA A 1 112 ? -1.623 11.922 -1.425 1.00 97.44 112 ALA A C 1
ATOM 884 O O . ALA A 1 112 ? -2.041 12.326 -2.510 1.00 97.44 112 ALA A O 1
ATOM 885 N N . GLY A 1 113 ? -2.443 11.750 -0.379 1.00 97.00 113 GLY A N 1
ATOM 886 C CA . GLY A 1 113 ? -3.892 11.964 -0.438 1.00 97.00 113 GLY A CA 1
ATOM 887 C C . GLY A 1 113 ? -4.635 10.943 -1.309 1.00 97.00 113 GLY A C 1
ATOM 888 O O . GLY A 1 113 ? -5.743 11.217 -1.768 1.00 97.00 113 GLY A O 1
ATOM 889 N N . ILE A 1 114 ? -4.033 9.778 -1.572 1.00 96.56 114 ILE A N 1
ATOM 890 C CA . ILE A 1 114 ? -4.631 8.730 -2.403 1.00 96.56 114 ILE A CA 1
ATOM 891 C C . ILE A 1 114 ? -5.617 7.930 -1.556 1.00 96.56 114 ILE A C 1
ATOM 893 O O . ILE A 1 114 ? -5.243 7.261 -0.595 1.00 96.56 114 ILE A O 1
ATOM 897 N N . THR A 1 115 ? -6.886 7.967 -1.949 1.00 94.94 115 THR A N 1
ATOM 898 C CA . THR A 1 115 ? -7.946 7.186 -1.304 1.00 94.94 115 THR A CA 1
ATOM 899 C C . THR A 1 115 ? -7.967 5.739 -1.794 1.00 94.94 115 THR A C 1
ATOM 901 O O . THR A 1 115 ? -7.616 5.447 -2.942 1.00 94.94 115 THR A O 1
ATOM 904 N N . ASP A 1 116 ? -8.498 4.837 -0.966 1.00 91.31 116 ASP A N 1
ATOM 905 C CA . ASP A 1 116 ? -8.677 3.424 -1.324 1.00 91.31 116 ASP A CA 1
ATOM 906 C C . ASP A 1 116 ? -9.517 3.244 -2.598 1.00 91.31 116 ASP A C 1
ATOM 908 O O . ASP A 1 116 ? -9.216 2.400 -3.444 1.00 91.31 116 ASP A O 1
ATOM 912 N N . LYS A 1 117 ? -10.518 4.106 -2.809 1.00 94.50 117 LYS A N 1
ATOM 913 C CA . LYS A 1 117 ? -11.322 4.112 -4.037 1.00 94.50 117 LYS A CA 1
ATOM 914 C C . LYS A 1 117 ? -10.486 4.469 -5.270 1.00 94.50 117 LYS A C 1
ATOM 916 O O . LYS A 1 117 ? -10.650 3.836 -6.312 1.00 94.50 117 LYS A O 1
ATOM 921 N N . GLN A 1 118 ? -9.618 5.478 -5.170 1.00 95.25 118 GLN A N 1
ATOM 922 C CA . GLN A 1 118 ? -8.769 5.908 -6.286 1.00 95.25 118 GLN A CA 1
ATOM 923 C C . GLN A 1 118 ? -7.745 4.836 -6.653 1.00 95.25 118 GLN A C 1
ATOM 925 O O . GLN A 1 118 ? -7.637 4.494 -7.830 1.00 95.25 118 GLN A O 1
ATOM 930 N N . ILE A 1 119 ? -7.033 4.272 -5.670 1.00 95.69 119 ILE A N 1
ATOM 931 C CA . ILE A 1 119 ? -6.044 3.228 -5.959 1.00 95.69 119 ILE A CA 1
ATOM 932 C C . ILE A 1 119 ? -6.714 1.956 -6.482 1.00 95.69 119 ILE A C 1
ATOM 934 O O . ILE A 1 119 ? -6.221 1.373 -7.441 1.00 95.69 119 ILE A O 1
ATOM 938 N N . THR A 1 120 ? -7.879 1.574 -5.950 1.00 96.44 120 THR A N 1
ATOM 939 C CA . THR A 1 120 ? -8.627 0.405 -6.439 1.00 96.44 120 THR A CA 1
ATOM 940 C C . THR A 1 120 ? -9.037 0.575 -7.899 1.00 96.44 120 THR A C 1
ATOM 942 O O . THR A 1 120 ? -8.845 -0.339 -8.699 1.00 96.44 120 THR A O 1
ATOM 945 N N . LEU A 1 121 ? -9.554 1.748 -8.279 1.00 96.50 121 LEU A N 1
ATOM 946 C CA . LEU A 1 121 ? -9.896 2.025 -9.675 1.00 96.50 121 LEU A CA 1
ATOM 947 C C . LEU A 1 121 ? -8.650 1.980 -10.573 1.00 96.50 121 LEU A C 1
ATOM 949 O O . LEU A 1 121 ? -8.654 1.295 -11.593 1.00 96.50 121 LEU A O 1
ATOM 953 N N . ALA A 1 122 ? -7.555 2.617 -10.147 1.00 95.69 122 ALA A N 1
ATOM 954 C CA . ALA A 1 122 ? -6.292 2.585 -10.879 1.00 95.69 122 ALA A CA 1
ATOM 955 C C . ALA A 1 122 ? -5.743 1.155 -11.039 1.00 95.69 122 ALA A C 1
ATOM 957 O O . ALA A 1 122 ? -5.213 0.816 -12.096 1.00 95.69 122 ALA A O 1
ATOM 958 N N . MET A 1 123 ? -5.894 0.294 -10.026 1.00 96.44 123 MET A N 1
ATOM 959 C CA . MET A 1 123 ? -5.520 -1.121 -10.092 1.00 96.44 123 MET A CA 1
ATOM 960 C C . MET A 1 123 ? -6.373 -1.892 -11.105 1.00 96.44 123 MET A C 1
ATOM 962 O O . MET A 1 123 ? -5.818 -2.678 -11.873 1.00 96.44 123 MET A O 1
ATOM 966 N N . VAL A 1 124 ? -7.691 -1.658 -11.148 1.00 96.69 124 VAL A N 1
ATOM 967 C CA . VAL A 1 124 ? -8.601 -2.276 -12.133 1.00 96.69 124 VAL A CA 1
ATOM 968 C C . VAL A 1 124 ? -8.191 -1.897 -13.556 1.00 96.69 124 VAL A C 1
ATOM 970 O O . VAL A 1 124 ? -7.975 -2.780 -14.393 1.00 96.69 124 VAL A O 1
ATOM 973 N N . ASP A 1 125 ? -8.006 -0.603 -13.812 1.00 97.12 125 ASP A N 1
ATOM 974 C CA . ASP A 1 125 ? -7.622 -0.096 -15.130 1.00 97.12 125 ASP A CA 1
ATOM 975 C C . ASP A 1 125 ? -6.238 -0.615 -15.537 1.00 97.12 125 ASP A C 1
ATOM 977 O O . ASP A 1 125 ? -6.031 -1.108 -16.654 1.00 97.12 125 ASP A O 1
ATOM 981 N N . LYS A 1 126 ? -5.277 -0.584 -14.606 1.00 94.94 126 LYS A N 1
ATOM 982 C CA . LYS A 1 126 ? -3.917 -1.066 -14.848 1.00 94.94 126 LYS A CA 1
ATOM 983 C C . LYS A 1 126 ? -3.880 -2.567 -15.122 1.00 94.94 126 LYS A C 1
ATOM 985 O O . LYS A 1 126 ? -3.135 -2.998 -16.004 1.00 94.94 126 LYS A O 1
ATOM 990 N N . LEU A 1 127 ? -4.686 -3.359 -14.417 1.00 95.00 127 LEU A N 1
ATOM 991 C CA . LEU A 1 127 ? -4.804 -4.797 -14.647 1.00 95.00 127 LEU A CA 1
ATOM 992 C C . LEU A 1 127 ? -5.371 -5.091 -16.041 1.00 95.00 127 LEU A C 1
ATOM 994 O O . LEU A 1 127 ? -4.851 -5.966 -16.734 1.00 95.00 127 LEU A O 1
ATOM 998 N N . ALA A 1 128 ? -6.388 -4.344 -16.480 1.00 95.25 128 ALA A N 1
ATOM 999 C CA . ALA A 1 128 ? -6.950 -4.483 -17.822 1.00 95.25 128 ALA A CA 1
ATOM 1000 C C . ALA A 1 128 ? -5.915 -4.179 -18.919 1.00 95.25 128 ALA A C 1
ATOM 1002 O O . ALA A 1 128 ? -5.843 -4.908 -19.909 1.00 95.25 128 ALA A O 1
ATOM 1003 N N . VAL A 1 129 ? -5.073 -3.156 -18.731 1.00 93.94 129 VAL A N 1
ATOM 1004 C CA . VAL A 1 129 ? -3.946 -2.861 -19.634 1.00 93.94 129 VAL A CA 1
ATOM 1005 C C . VAL A 1 129 ? -2.908 -3.984 -19.610 1.00 93.94 129 VAL A C 1
ATOM 1007 O O . VAL A 1 129 ? -2.475 -4.432 -20.668 1.00 93.94 129 VAL A O 1
ATOM 1010 N N . ASN A 1 130 ? -2.517 -4.470 -18.430 1.00 93.31 130 ASN A N 1
ATOM 1011 C CA . ASN A 1 130 ? -1.489 -5.507 -18.296 1.00 93.31 130 ASN A CA 1
ATOM 1012 C C . ASN A 1 130 ? -1.898 -6.841 -18.947 1.00 93.31 130 ASN A C 1
ATOM 1014 O O . ASN A 1 130 ? -1.049 -7.499 -19.545 1.00 93.31 130 ASN A O 1
ATOM 1018 N N . LYS A 1 131 ? -3.186 -7.210 -18.885 1.00 94.06 131 LYS A N 1
ATOM 1019 C CA . LYS A 1 131 ? -3.735 -8.416 -19.536 1.00 94.06 131 LYS A CA 1
ATOM 1020 C C . LYS A 1 131 ? -3.685 -8.378 -21.067 1.00 94.06 131 LYS A C 1
ATOM 1022 O O . LYS A 1 131 ? -3.743 -9.430 -21.687 1.00 94.06 131 LYS A O 1
ATOM 1027 N N . LYS A 1 132 ? -3.603 -7.188 -21.671 1.00 94.00 132 LYS A N 1
ATOM 1028 C CA . LYS A 1 132 ? -3.534 -7.000 -23.131 1.00 94.00 132 LYS A CA 1
ATOM 1029 C C . LYS A 1 132 ? -2.100 -6.932 -23.667 1.00 94.00 132 LYS A C 1
ATOM 1031 O O . LYS A 1 132 ? -1.922 -6.764 -24.866 1.00 94.00 132 LYS A O 1
ATOM 1036 N N . ARG A 1 133 ? -1.088 -6.975 -22.795 1.00 92.69 133 ARG A N 1
ATOM 1037 C CA . ARG A 1 133 ? 0.324 -6.869 -23.184 1.00 92.69 133 ARG A CA 1
ATOM 1038 C C . ARG A 1 133 ? 0.912 -8.228 -23.514 1.00 92.69 133 ARG A C 1
ATOM 1040 O O . ARG A 1 133 ? 0.503 -9.243 -22.957 1.00 92.69 133 ARG A O 1
ATOM 1047 N N . GLU A 1 134 ? 1.948 -8.192 -24.334 1.00 91.31 134 GLU A N 1
ATOM 1048 C CA . GLU A 1 134 ? 2.840 -9.322 -24.533 1.00 91.31 134 GLU A CA 1
ATOM 1049 C C . GLU A 1 134 ? 3.943 -9.326 -23.473 1.00 91.31 134 GLU A C 1
ATOM 1051 O O . GLU A 1 134 ? 4.498 -8.283 -23.096 1.00 91.31 134 GLU A O 1
ATOM 1056 N N . TRP A 1 135 ? 4.247 -10.525 -22.985 1.00 90.56 135 TRP A N 1
ATOM 1057 C CA . TRP A 1 135 ? 5.204 -10.759 -21.915 1.00 90.56 135 TRP A CA 1
ATOM 1058 C C . TRP A 1 135 ? 6.242 -11.790 -22.364 1.00 90.56 135 TRP A C 1
ATOM 1060 O O . TRP A 1 135 ? 5.879 -12.759 -23.033 1.00 90.56 135 TRP A O 1
ATOM 1070 N N . PRO A 1 136 ? 7.522 -11.608 -21.998 1.00 90.25 136 PRO A N 1
ATOM 1071 C CA . PRO A 1 136 ? 8.559 -12.586 -22.291 1.00 90.25 136 PRO A CA 1
ATOM 1072 C C . PRO A 1 136 ? 8.329 -13.890 -21.517 1.00 90.25 136 PRO A C 1
ATOM 1074 O O . PRO A 1 136 ? 7.564 -13.941 -20.547 1.00 90.25 136 PRO A O 1
ATOM 1077 N N . VAL A 1 137 ? 9.041 -14.942 -21.930 1.00 90.19 137 VAL A N 1
ATOM 1078 C CA . VAL A 1 137 ? 9.023 -16.239 -21.243 1.00 90.19 137 VAL A CA 1
ATOM 1079 C C . VAL A 1 137 ? 9.399 -16.057 -19.764 1.00 90.19 137 VAL A C 1
ATOM 1081 O O . VAL A 1 137 ? 10.363 -15.352 -19.456 1.00 90.19 137 VAL A O 1
ATOM 1084 N N . PRO A 1 138 ? 8.658 -16.691 -18.840 1.00 90.00 138 PRO A N 1
ATOM 1085 C CA . PRO A 1 138 ? 8.982 -16.707 -17.425 1.00 90.00 138 PRO A CA 1
ATOM 1086 C C . PRO A 1 138 ? 10.430 -17.094 -17.101 1.00 90.00 138 PRO A C 1
ATOM 1088 O O . PRO A 1 138 ? 10.851 -18.205 -17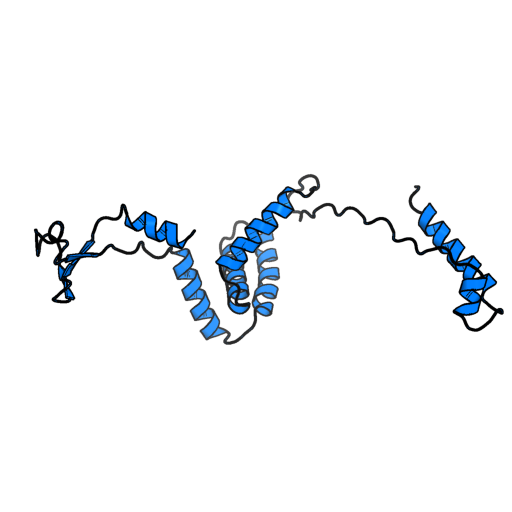.408 1.00 90.00 138 PRO A O 1
ATOM 1091 N N . LYS A 1 139 ? 11.151 -16.213 -16.396 1.00 91.06 139 LYS A N 1
ATOM 1092 C CA . LYS A 1 139 ? 12.391 -16.543 -15.677 1.00 91.06 139 LYS A CA 1
ATOM 1093 C C . LYS A 1 139 ? 12.186 -16.287 -14.186 1.00 91.06 139 LYS A C 1
ATOM 1095 O O . LYS A 1 139 ? 11.520 -15.315 -13.816 1.00 91.06 139 LYS A O 1
ATOM 1100 N N . ASP A 1 140 ? 12.654 -17.215 -13.363 1.00 90.81 140 ASP A N 1
ATOM 1101 C CA . ASP A 1 140 ? 12.565 -17.111 -11.908 1.00 90.81 140 ASP A CA 1
ATOM 1102 C C . ASP A 1 140 ? 13.612 -16.132 -11.358 1.00 90.81 140 ASP A C 1
ATOM 1104 O O . ASP A 1 140 ? 14.679 -15.979 -11.955 1.00 90.81 140 ASP A O 1
ATOM 1108 N N . GLY A 1 141 ? 13.273 -15.434 -10.273 1.00 87.12 141 GLY A N 1
ATOM 1109 C CA . GLY A 1 141 ? 14.128 -14.426 -9.629 1.00 87.12 141 GLY A CA 1
ATOM 1110 C C . GLY A 1 141 ? 14.361 -13.122 -10.411 1.00 87.12 141 GLY A C 1
ATOM 1111 O O . GLY A 1 141 ? 15.059 -12.241 -9.922 1.00 87.12 141 GLY A O 1
ATOM 1112 N N . GLU A 1 142 ? 13.790 -12.963 -11.610 1.00 89.94 142 GLU A N 1
ATOM 1113 C CA . GLU A 1 142 ? 14.100 -11.844 -12.515 1.00 89.94 142 GLU A CA 1
ATOM 1114 C C . GLU A 1 142 ? 12.866 -10.97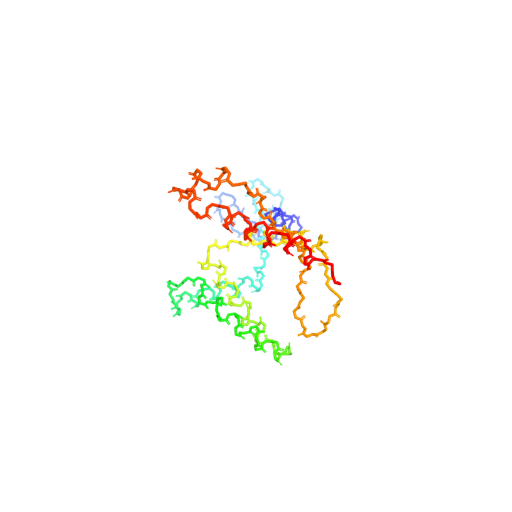3 -12.807 1.00 89.94 142 GLU A C 1
ATOM 1116 O O . GLU A 1 142 ? 11.782 -11.507 -13.093 1.00 89.94 142 GLU A O 1
ATOM 1121 N N . PRO A 1 143 ? 13.003 -9.631 -12.814 1.00 86.12 143 PRO A N 1
ATOM 1122 C CA . PRO A 1 143 ? 11.918 -8.736 -13.191 1.00 86.12 143 PRO A CA 1
ATOM 1123 C C . PRO A 1 143 ? 11.428 -8.998 -14.618 1.00 86.12 143 PRO A C 1
ATOM 1125 O O . PRO A 1 143 ? 12.209 -9.121 -15.562 1.00 86.12 143 PRO A O 1
ATOM 1128 N N . ARG A 1 144 ? 10.105 -9.006 -14.808 1.00 86.56 144 ARG A N 1
ATOM 1129 C CA . ARG A 1 144 ? 9.491 -9.166 -16.135 1.00 86.56 144 ARG A CA 1
ATOM 1130 C C . ARG A 1 144 ? 8.999 -7.834 -16.646 1.00 86.56 144 ARG A C 1
ATOM 1132 O O . ARG A 1 144 ? 8.113 -7.212 -16.064 1.00 86.56 144 ARG A O 1
ATOM 1139 N N . LEU A 1 145 ? 9.560 -7.415 -17.770 1.00 84.94 145 LEU A N 1
ATOM 1140 C CA . LEU A 1 145 ? 9.166 -6.198 -18.459 1.00 84.94 145 LEU A CA 1
ATOM 1141 C C . LEU A 1 145 ? 8.326 -6.566 -19.682 1.00 84.94 145 LEU A C 1
ATOM 1143 O O . LEU A 1 145 ? 8.634 -7.516 -20.395 1.00 84.94 145 LEU A O 1
ATOM 1147 N N . HIS A 1 146 ? 7.248 -5.817 -19.907 1.00 82.62 146 HIS A N 1
ATOM 1148 C CA . HIS A 1 146 ? 6.445 -5.944 -21.121 1.00 82.62 146 HIS A CA 1
ATOM 1149 C C . HIS A 1 146 ? 7.285 -5.623 -22.358 1.00 82.62 146 HIS A C 1
ATOM 1151 O O . HIS A 1 146 ? 8.123 -4.716 -22.326 1.00 82.62 146 HIS A O 1
ATOM 1157 N N . ILE A 1 147 ? 7.006 -6.328 -23.451 1.00 81.12 147 ILE A N 1
ATOM 1158 C CA . ILE A 1 147 ? 7.614 -6.035 -24.745 1.00 81.12 147 ILE A CA 1
ATOM 1159 C C . ILE A 1 147 ? 7.035 -4.697 -25.218 1.00 81.12 147 ILE A C 1
ATOM 1161 O O . ILE A 1 147 ? 5.819 -4.527 -25.313 1.00 81.12 147 ILE A O 1
ATOM 1165 N N . LYS A 1 148 ? 7.902 -3.707 -25.438 1.00 71.69 148 LYS A N 1
ATOM 1166 C CA . LYS A 1 148 ? 7.521 -2.473 -26.127 1.00 71.69 148 LYS A CA 1
ATOM 1167 C C . LYS A 1 148 ? 7.709 -2.736 -27.614 1.00 71.69 148 LYS A C 1
ATOM 1169 O O . LYS A 1 148 ? 8.821 -3.089 -28.004 1.00 71.69 148 LYS A O 1
ATOM 1174 N N . GLU A 1 149 ? 6.673 -2.550 -28.430 1.00 57.31 149 GLU A N 1
ATOM 1175 C CA . GLU A 1 149 ? 6.894 -2.378 -29.867 1.00 57.31 149 GLU A CA 1
ATOM 1176 C C . GLU A 1 149 ? 7.914 -1.250 -30.022 1.00 57.31 149 GLU A C 1
ATOM 1178 O O . GLU A 1 149 ? 7.722 -0.150 -29.491 1.00 57.31 149 GLU A O 1
ATOM 1183 N N . GLN A 1 150 ? 9.045 -1.536 -30.667 1.00 48.75 150 GLN A N 1
ATOM 1184 C CA . GLN A 1 150 ? 9.946 -0.473 -31.074 1.00 48.75 150 GLN A CA 1
ATOM 1185 C C . GLN A 1 150 ? 9.145 0.410 -32.026 1.00 48.75 150 GLN A C 1
ATOM 1187 O O . GLN A 1 150 ? 8.829 0.002 -33.141 1.00 48.75 150 GLN A O 1
ATOM 1192 N N . SER A 1 151 ? 8.777 1.610 -31.575 1.00 51.22 151 SER A N 1
ATOM 1193 C CA . SER A 1 151 ? 8.296 2.652 -32.472 1.00 51.22 151 SER A CA 1
ATOM 1194 C C . SER A 1 151 ? 9.318 2.769 -33.596 1.00 51.22 151 SER A C 1
ATOM 1196 O O . SER A 1 151 ? 10.505 2.954 -33.302 1.00 51.22 151 SER A O 1
ATOM 1198 N N . ALA A 1 152 ? 8.870 2.595 -34.844 1.00 52.75 152 ALA A N 1
ATOM 1199 C CA . ALA A 1 152 ? 9.734 2.668 -36.014 1.00 52.75 152 ALA A CA 1
ATOM 1200 C C . ALA A 1 152 ? 10.643 3.903 -35.899 1.00 52.75 152 ALA A C 1
ATOM 1202 O O . ALA A 1 152 ? 10.162 4.950 -35.445 1.00 52.75 152 ALA A O 1
ATOM 1203 N N . PRO A 1 153 ? 11.939 3.798 -36.248 1.00 60.28 153 PRO A N 1
ATOM 1204 C CA . PRO A 1 153 ? 12.834 4.941 -36.187 1.00 60.28 153 PRO A CA 1
ATOM 1205 C C . PRO A 1 153 ? 12.178 6.103 -36.932 1.00 60.28 153 PRO A C 1
ATOM 1207 O O . PRO A 1 153 ? 11.822 5.976 -38.104 1.00 60.28 153 PRO A O 1
ATOM 1210 N N . VAL A 1 154 ? 11.949 7.215 -36.226 1.00 67.00 154 VAL A N 1
ATOM 1211 C CA . VAL A 1 154 ? 11.414 8.434 -36.833 1.00 67.00 154 VAL A CA 1
ATOM 1212 C C . VAL A 1 154 ? 12.520 8.974 -37.723 1.00 67.00 154 VAL A C 1
ATOM 1214 O O . VAL A 1 154 ? 13.422 9.666 -37.258 1.00 67.00 154 VAL A O 1
ATOM 1217 N N . VAL A 1 155 ? 12.496 8.579 -38.992 1.00 76.06 155 VAL A N 1
ATOM 1218 C CA . VAL A 1 155 ? 13.425 9.074 -39.999 1.00 76.06 155 VAL A CA 1
ATOM 1219 C C . VAL A 1 155 ? 12.957 10.476 -40.392 1.00 76.06 155 VAL A C 1
ATOM 1221 O O . VAL A 1 155 ? 11.845 10.605 -40.908 1.00 76.06 155 VAL A O 1
ATOM 1224 N N . PRO A 1 156 ? 13.764 11.528 -40.158 1.00 78.75 156 PRO A N 1
ATOM 1225 C CA . PRO A 1 156 ? 13.420 12.878 -40.588 1.00 78.75 156 PRO A CA 1
ATOM 1226 C C . PRO A 1 156 ? 13.195 12.953 -42.104 1.00 78.75 156 PRO A C 1
ATOM 1228 O O . PRO A 1 156 ? 13.718 12.135 -42.865 1.00 78.75 156 PRO A O 1
ATOM 1231 N N . GLU A 1 157 ? 12.424 13.937 -42.561 1.00 83.25 157 GLU A N 1
ATOM 1232 C CA . GLU A 1 157 ? 12.179 14.137 -43.991 1.00 83.25 157 GLU A CA 1
ATOM 1233 C C . GLU A 1 157 ? 13.469 14.471 -44.761 1.00 83.25 157 GLU A C 1
ATOM 1235 O O . GLU A 1 157 ? 14.457 14.972 -44.210 1.00 83.25 157 GLU A O 1
ATOM 1240 N N . GLU A 1 158 ? 13.460 14.142 -46.052 1.00 85.81 158 GLU A N 1
ATOM 1241 C CA . GLU A 1 158 ? 14.514 14.538 -46.983 1.00 85.81 158 GLU A CA 1
ATOM 1242 C C . GLU A 1 158 ? 14.470 16.053 -47.181 1.00 85.81 158 GLU A C 1
ATOM 1244 O O . GLU A 1 158 ? 13.389 16.635 -47.279 1.00 85.81 158 GLU A O 1
ATOM 1249 N N . ILE A 1 159 ? 15.634 16.698 -47.232 1.00 86.31 159 ILE A N 1
ATOM 1250 C CA . ILE A 1 159 ? 15.719 18.141 -47.477 1.00 86.31 159 ILE A CA 1
ATOM 1251 C C . ILE A 1 159 ? 16.275 18.408 -48.870 1.00 86.31 159 ILE A C 1
ATOM 1253 O O . ILE A 1 159 ? 17.017 17.596 -49.419 1.00 86.31 159 I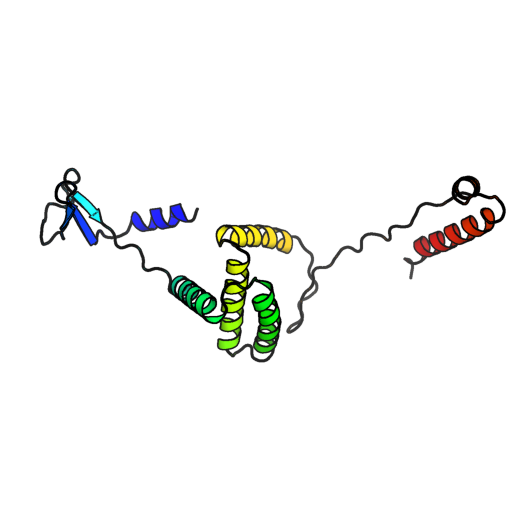LE A O 1
ATOM 1257 N N . THR A 1 160 ? 15.917 19.560 -49.431 1.00 82.75 160 THR A N 1
ATOM 1258 C CA . THR A 1 160 ? 16.429 20.039 -50.721 1.00 82.75 160 THR A CA 1
ATOM 1259 C C . THR A 1 160 ? 17.378 21.215 -50.526 1.00 82.75 160 THR A C 1
ATOM 1261 O O . THR A 1 160 ? 17.290 21.938 -49.525 1.00 82.75 160 THR A O 1
ATOM 1264 N N . ASP A 1 161 ? 18.247 21.459 -51.507 1.00 74.69 161 ASP A N 1
ATOM 1265 C CA . ASP A 1 161 ? 19.155 22.611 -51.501 1.00 74.69 161 ASP A CA 1
ATOM 1266 C C . ASP A 1 161 ? 18.385 23.929 -51.356 1.00 74.69 161 ASP A C 1
ATOM 1268 O O . ASP A 1 161 ? 18.733 24.750 -50.513 1.00 74.69 161 ASP A O 1
ATOM 1272 N N . GLU A 1 162 ? 17.274 24.087 -52.080 1.00 75.50 162 GLU A N 1
ATOM 1273 C CA . GLU A 1 162 ? 16.413 25.276 -52.022 1.00 75.50 162 GLU A CA 1
ATOM 1274 C C . GLU A 1 162 ? 15.837 25.513 -50.614 1.00 75.50 162 GLU A C 1
ATOM 1276 O O . GLU A 1 162 ? 15.908 26.623 -50.078 1.00 75.50 162 GLU A O 1
ATOM 1281 N N . SER A 1 163 ? 15.339 24.453 -49.965 1.00 71.31 163 SER A N 1
ATOM 1282 C CA . SER A 1 163 ? 14.826 24.534 -48.589 1.00 71.31 163 SER A CA 1
ATOM 1283 C C . SER A 1 163 ? 15.926 24.850 -47.564 1.00 71.31 163 SER A C 1
ATOM 1285 O O . SER A 1 163 ? 15.678 25.481 -46.533 1.00 71.31 163 SER A O 1
ATOM 1287 N N . THR A 1 164 ? 17.158 24.436 -47.861 1.00 69.81 164 THR A N 1
ATOM 1288 C CA . THR A 1 164 ? 18.331 24.633 -47.008 1.00 69.81 164 THR A CA 1
ATOM 1289 C C . THR A 1 164 ? 18.875 26.055 -47.147 1.00 69.81 164 THR A C 1
ATOM 1291 O O . THR A 1 164 ? 19.208 26.692 -46.146 1.00 69.81 164 THR A O 1
ATOM 1294 N N . GLU A 1 165 ? 18.896 26.593 -48.369 1.00 72.19 165 GLU A N 1
ATOM 1295 C CA . GLU A 1 165 ? 19.292 27.973 -48.663 1.00 72.19 165 GLU A CA 1
ATOM 1296 C C . GLU A 1 165 ? 18.398 28.994 -47.948 1.00 72.19 165 GLU A C 1
ATOM 1298 O O . GLU A 1 165 ? 18.911 29.967 -47.388 1.00 72.19 165 GLU A O 1
ATOM 1303 N N . GLN A 1 166 ? 17.081 28.752 -47.915 1.00 65.00 166 GLN A N 1
ATOM 1304 C CA . GLN A 1 166 ? 16.114 29.610 -47.219 1.00 65.00 166 GLN A CA 1
ATOM 1305 C C . GLN A 1 166 ? 16.267 29.568 -45.690 1.00 65.00 166 GLN A C 1
ATOM 1307 O O . GLN A 1 166 ? 16.029 30.576 -45.026 1.00 65.00 166 GLN A O 1
ATOM 1312 N N . ARG A 1 167 ? 16.675 28.425 -45.117 1.00 66.62 167 ARG A N 1
ATOM 1313 C CA . ARG A 1 167 ? 16.806 28.236 -43.658 1.00 66.62 167 ARG A CA 1
ATOM 1314 C C . ARG A 1 167 ? 18.149 28.680 -43.079 1.00 66.62 167 ARG A C 1
ATOM 1316 O O . ARG A 1 167 ? 18.181 29.128 -41.938 1.00 66.62 167 ARG A O 1
ATOM 1323 N N . LEU A 1 168 ? 19.249 28.543 -43.823 1.00 64.69 168 LEU A N 1
ATOM 1324 C CA . LEU A 1 168 ? 20.614 28.754 -43.311 1.00 64.69 168 LEU A CA 1
ATOM 1325 C C . LEU A 1 168 ? 21.255 30.088 -43.728 1.00 64.69 168 LEU A C 1
ATOM 1327 O O . LEU A 1 168 ? 22.456 30.268 -43.541 1.00 64.69 168 LEU A O 1
ATOM 1331 N N . MET A 1 169 ? 20.472 31.041 -44.248 1.00 54.19 169 MET A N 1
ATOM 1332 C CA . MET A 1 169 ? 20.938 32.398 -44.577 1.00 54.19 169 MET A CA 1
ATOM 1333 C C . MET A 1 169 ? 22.176 32.410 -45.507 1.00 54.19 169 MET A C 1
ATOM 1335 O O . MET A 1 169 ? 23.102 33.198 -45.312 1.00 54.19 169 MET A O 1
ATOM 1339 N N . GLY A 1 170 ? 22.218 31.547 -46.536 1.00 63.19 170 GLY A N 1
ATOM 1340 C CA . GLY A 1 170 ? 23.226 31.655 -47.602 1.00 63.19 170 GLY A CA 1
ATOM 1341 C C . GLY A 1 170 ? 23.560 30.376 -48.381 1.00 63.19 170 GLY A C 1
ATOM 1342 O O . GLY A 1 170 ? 23.658 29.284 -47.829 1.00 63.19 170 GLY A O 1
ATOM 1343 N N . ARG A 1 171 ? 23.845 30.542 -49.685 1.00 64.75 171 ARG A N 1
ATOM 1344 C CA . ARG A 1 171 ? 24.148 29.453 -50.644 1.00 64.75 171 ARG A CA 1
ATOM 1345 C C . ARG A 1 171 ? 25.458 28.705 -50.386 1.00 64.75 171 ARG A C 1
ATOM 1347 O O . ARG A 1 171 ? 25.660 27.614 -50.905 1.00 64.75 171 ARG A O 1
ATOM 1354 N N . ARG A 1 172 ? 26.373 29.287 -49.602 1.00 68.94 172 ARG A N 1
ATOM 1355 C CA . ARG A 1 172 ? 27.763 28.806 -49.489 1.00 68.94 172 ARG A CA 1
ATOM 1356 C C . ARG A 1 172 ? 27.885 27.406 -48.875 1.00 68.94 172 ARG A C 1
ATOM 1358 O O . ARG A 1 172 ? 28.855 26.719 -49.169 1.00 68.94 172 ARG A O 1
ATOM 1365 N N . TRP A 1 173 ? 26.920 26.989 -48.055 1.00 66.81 173 TRP A N 1
ATOM 1366 C CA . TRP A 1 173 ? 26.961 25.709 -47.333 1.00 66.81 173 TRP A CA 1
ATOM 1367 C C . TRP A 1 173 ? 25.727 24.827 -47.553 1.00 66.81 173 TRP A C 1
ATOM 1369 O O . TRP A 1 173 ? 25.692 23.709 -47.044 1.00 66.81 173 TRP A O 1
ATOM 1379 N N . ALA A 1 174 ? 24.736 25.300 -48.316 1.00 75.25 174 ALA A N 1
ATOM 1380 C CA . ALA A 1 174 ? 23.448 24.625 -48.458 1.00 75.25 174 ALA A CA 1
ATOM 1381 C C . ALA A 1 174 ? 23.575 23.246 -49.121 1.00 75.25 174 ALA A C 1
ATOM 1383 O O . ALA A 1 174 ? 23.107 22.260 -48.560 1.00 75.25 174 ALA A O 1
ATOM 1384 N N . HIS A 1 175 ? 24.304 23.164 -50.237 1.00 78.62 175 HIS A N 1
ATOM 1385 C CA . HIS A 1 175 ? 24.518 21.911 -50.967 1.00 78.62 175 HIS A CA 1
ATOM 1386 C C . HIS A 1 175 ? 25.246 20.852 -50.120 1.00 78.62 175 HIS A C 1
ATOM 1388 O O . HIS A 1 175 ? 24.822 19.702 -50.027 1.00 78.62 175 HIS A O 1
ATOM 1394 N N . SER A 1 176 ? 26.335 21.234 -49.444 1.00 78.00 176 SER A N 1
ATOM 1395 C CA . SER A 1 176 ? 27.109 20.299 -48.613 1.00 78.00 176 SER A CA 1
ATOM 1396 C C . SER A 1 176 ? 26.327 19.823 -47.385 1.00 78.00 176 SER A C 1
ATOM 1398 O O . SER A 1 176 ? 26.447 18.663 -46.994 1.00 78.00 176 SER A O 1
ATOM 1400 N N . PHE A 1 177 ? 25.510 20.695 -46.787 1.00 81.31 177 PHE A N 1
ATOM 1401 C CA . PHE A 1 177 ? 24.647 20.332 -45.663 1.00 81.31 177 PHE A CA 1
ATOM 1402 C C . PHE A 1 177 ? 23.513 19.392 -46.094 1.00 81.31 177 PHE A C 1
ATOM 1404 O O . PHE A 1 177 ? 23.298 18.369 -45.448 1.00 81.31 177 PHE A O 1
ATOM 1411 N N . CYS A 1 178 ? 22.839 19.698 -47.205 1.00 84.38 178 CYS A N 1
ATOM 1412 C CA . CYS A 1 178 ? 21.794 18.866 -47.802 1.00 84.38 178 CYS A CA 1
ATOM 1413 C C . CYS A 1 178 ? 22.305 17.452 -48.120 1.00 84.38 178 CYS A C 1
ATOM 1415 O O . CYS A 1 178 ? 21.721 16.460 -47.678 1.00 84.38 178 CYS A O 1
ATOM 1417 N N . ALA A 1 179 ? 23.463 17.355 -48.782 1.00 83.81 179 ALA A N 1
ATOM 1418 C CA . ALA A 1 179 ? 24.105 16.078 -49.080 1.00 83.81 179 ALA A CA 1
ATOM 1419 C C . ALA A 1 179 ? 24.430 15.274 -47.807 1.00 83.81 179 ALA A C 1
ATOM 1421 O O . ALA A 1 179 ? 24.143 14.078 -47.740 1.00 83.81 179 ALA A O 1
ATOM 1422 N N . GLY A 1 180 ? 24.982 15.927 -46.777 1.00 83.62 180 GLY A N 1
ATOM 1423 C CA . GLY A 1 180 ? 25.282 15.286 -45.494 1.00 83.62 180 GLY A CA 1
ATOM 1424 C C . GLY A 1 180 ? 24.029 14.805 -44.753 1.00 83.62 180 GLY A C 1
ATOM 1425 O O . GLY A 1 180 ? 23.994 13.674 -44.269 1.00 83.62 180 GLY A O 1
ATOM 1426 N N . TRP A 1 181 ? 22.978 15.627 -44.708 1.00 83.69 181 TRP A N 1
ATOM 1427 C CA . TRP A 1 181 ? 21.698 15.279 -44.086 1.00 83.69 181 TRP A CA 1
ATOM 1428 C C . TRP A 1 181 ? 21.041 14.077 -44.768 1.00 83.69 181 TRP A C 1
ATOM 1430 O O . TRP A 1 181 ? 20.682 13.105 -44.099 1.00 83.69 181 TRP A O 1
ATOM 1440 N N . ASN A 1 182 ? 20.941 14.100 -46.100 1.00 87.56 182 ASN A N 1
ATOM 1441 C CA . ASN A 1 182 ? 20.305 13.028 -46.862 1.00 87.56 182 ASN A CA 1
ATOM 1442 C C . ASN A 1 182 ? 21.123 11.724 -46.813 1.00 87.56 182 ASN A C 1
ATOM 1444 O O . ASN A 1 182 ? 20.534 10.644 -46.768 1.00 87.56 182 ASN A O 1
ATOM 1448 N N . ALA A 1 183 ? 22.457 11.797 -46.714 1.00 85.38 183 ALA A N 1
ATOM 1449 C CA . ALA A 1 183 ? 23.307 10.625 -46.493 1.00 85.38 183 ALA A CA 1
ATOM 1450 C C . ALA A 1 183 ? 23.074 9.984 -45.110 1.00 85.38 183 ALA A C 1
ATOM 1452 O O . ALA A 1 183 ? 22.886 8.769 -45.014 1.00 85.38 183 ALA A O 1
ATOM 1453 N N . CYS A 1 184 ? 23.015 10.789 -44.043 1.00 81.31 184 CYS A N 1
ATOM 1454 C CA . CYS A 1 184 ? 22.687 10.308 -42.696 1.00 81.31 184 CYS A CA 1
ATOM 1455 C C . CYS A 1 184 ? 21.277 9.702 -42.636 1.00 81.31 184 CYS A C 1
ATOM 1457 O O . CYS A 1 184 ? 21.086 8.625 -42.072 1.00 81.31 184 CYS A O 1
ATOM 1459 N N . ARG A 1 185 ? 20.296 10.349 -43.274 1.00 85.56 185 ARG A N 1
ATOM 1460 C CA . ARG A 1 185 ? 18.925 9.842 -43.405 1.00 85.56 185 ARG A CA 1
ATOM 1461 C C . ARG A 1 185 ? 18.878 8.494 -44.134 1.00 85.56 185 ARG A C 1
ATOM 1463 O O . ARG A 1 185 ? 18.210 7.570 -43.674 1.00 85.56 185 ARG A O 1
ATOM 1470 N N . ALA A 1 186 ? 19.604 8.355 -45.243 1.00 84.88 186 ALA A N 1
ATOM 1471 C CA . ALA A 1 186 ? 19.689 7.101 -45.990 1.00 84.88 186 ALA A CA 1
ATOM 1472 C C . ALA A 1 186 ? 20.320 5.974 -45.155 1.00 84.88 186 ALA A C 1
ATOM 1474 O O . ALA A 1 186 ? 19.858 4.835 -45.208 1.00 84.88 186 ALA A O 1
ATOM 1475 N N . ALA A 1 187 ? 21.327 6.284 -44.334 1.00 82.88 187 ALA A N 1
ATOM 1476 C CA . ALA A 1 187 ? 21.898 5.323 -43.394 1.00 82.88 187 ALA A CA 1
ATOM 1477 C C . ALA A 1 187 ? 20.877 4.882 -42.327 1.00 82.88 187 ALA A C 1
ATOM 1479 O O . ALA A 1 187 ? 20.782 3.691 -42.042 1.00 82.88 187 ALA A O 1
ATOM 1480 N N . MET A 1 188 ? 20.059 5.803 -41.800 1.00 80.25 188 MET A N 1
ATOM 1481 C CA . MET A 1 188 ? 18.979 5.472 -40.855 1.00 80.25 188 MET A CA 1
ATOM 1482 C C . MET A 1 188 ? 17.902 4.567 -41.478 1.00 80.25 188 MET A C 1
ATOM 1484 O O . MET A 1 188 ? 17.392 3.682 -40.798 1.00 80.25 188 MET A O 1
ATOM 1488 N N . LEU A 1 189 ? 17.587 4.741 -42.768 1.00 78.38 189 LEU A N 1
ATOM 1489 C CA . LEU A 1 189 ? 16.655 3.869 -43.501 1.00 78.38 189 LEU A CA 1
ATOM 1490 C C . LEU A 1 189 ? 17.241 2.480 -43.803 1.00 78.38 189 LEU A C 1
ATOM 1492 O O . LEU A 1 189 ? 16.503 1.496 -43.840 1.00 78.38 189 LEU A O 1
ATOM 1496 N N . ASN A 1 190 ? 18.556 2.388 -44.015 1.00 73.88 190 ASN A N 1
ATOM 1497 C CA . ASN A 1 190 ? 19.236 1.138 -44.368 1.00 73.88 190 ASN A CA 1
ATOM 1498 C C . ASN A 1 190 ? 19.724 0.330 -43.152 1.00 73.88 190 ASN A C 1
ATOM 1500 O O . ASN A 1 190 ? 19.908 -0.879 -43.266 1.00 73.88 190 ASN A O 1
ATOM 1504 N N . GLY A 1 191 ? 19.885 0.958 -41.983 1.00 58.91 191 GLY A N 1
ATOM 1505 C CA . GLY A 1 191 ? 20.385 0.335 -40.748 1.00 58.91 191 GLY A CA 1
ATOM 1506 C C . GLY A 1 191 ? 19.459 -0.695 -40.082 1.00 58.91 191 GLY A C 1
ATOM 1507 O O . GLY A 1 191 ? 19.785 -1.179 -39.005 1.00 58.91 191 GLY A O 1
ATOM 1508 N N . GLY A 1 192 ? 18.321 -1.034 -40.700 1.00 53.94 192 GLY A N 1
ATOM 1509 C CA . GLY A 1 192 ? 17.387 -2.076 -40.251 1.00 53.94 192 GLY A CA 1
ATOM 1510 C C . GLY A 1 192 ? 17.489 -3.410 -41.004 1.00 53.94 192 GLY A C 1
ATOM 1511 O O . GLY A 1 192 ? 16.608 -4.251 -40.854 1.00 53.94 192 GLY A O 1
ATOM 1512 N N . LYS A 1 193 ? 18.510 -3.601 -41.851 1.00 49.69 193 LYS A N 1
ATOM 1513 C CA . LYS A 1 193 ? 18.748 -4.849 -42.596 1.00 49.69 193 LYS A CA 1
ATOM 1514 C C . LYS A 1 193 ? 20.131 -5.417 -42.265 1.00 49.69 193 LYS A C 1
ATOM 1516 O O . LYS A 1 193 ? 21.067 -5.230 -43.037 1.00 49.69 193 LYS A O 1
ATOM 1521 N N . SER A 1 194 ? 20.227 -6.100 -41.129 1.00 44.09 194 SER A N 1
ATOM 1522 C CA . SER A 1 194 ? 21.264 -7.098 -40.835 1.00 44.09 194 SER A CA 1
ATOM 1523 C C . SER A 1 194 ? 20.591 -8.350 -40.305 1.00 44.09 194 SER A C 1
ATOM 1525 O O . SER A 1 194 ? 19.644 -8.186 -39.503 1.00 44.09 194 SER A O 1
#

Organism: Salmonella enterica (NCBI:txid28901)

Sequence (194 aa):
MELARIALASLDAETVRYLNKFSGTCVTLEQQPNAADDVAVYIPLYAAPPVPERERIRREHAEWSDKTFGDVGPVGPLKHLSKEALEAAAEPDDLSEWADMQFLLWDAQRRAGITDKQITLAMVDKLAVNKKREWPVPKDGEPRLHIKEQSAPVVPEEITDESTEQRLMGRRWAHSFCAGWNACRAAMLNGGKS

InterPro domains:
  IPR007538 dATP/dGTP diphosphohydrolase MazZ [PF04447] (57-151)

Radius of gyration: 32.82 Å; chains: 1; bounding box: 72×50×81 Å

Secondary structure (DSSP, 8-state):
-HHHHHHHHTTSPPEEEEEETTT--EE-TTT-GGGGT-TTTEEEEEPPPPPPHHHHHHHHHHHHHHHHH-S--THHHHHHHHHHHHHHHH-TT-HHHHHHHHHHHHHHHHHTT--HHHHHHHHHHHHHHHHTS--PPP-TTSPPPPPPP-----PPPP--HHHHHHHTT-TTTHHHHHHHHHHHHHHHHHTT--

Foldseek 3Di:
DVVVVQVVVVVPFDFPWKQFPPPRDTHDCVRPVCQVVPPVGIDGDGDRDPDPPVVVVLVVLLVVCCVPPNLDALVVLVVVLVVLVVVCLVVVVDVVSVVSNVSSVSNNCVRVVHDPVNVVVVVVVVVVVVVPFDWDDDDPSDDTDTDDDPPQPPQDDQDDLVNQCVVPVHNPCSVVVSVVSVVVSVCSVVVVDD